Protein AF-A0A2T1C1C1-F1 (afdb_monomer_lite)

Foldseek 3Di:
DPDPPPQFDWDDWDDWDDAPQKIWTWTAGPWADTAIWIANPDRVRTHGQERPPPTHDHQNWAPFDHAHRKTWTWTQDQWQGIAIWIANSHHVRTGGLDSQAHTRYFQPWDDWDDARRKIWIWTQYQFQGTAIWMASRHSVRTDGQESLQHTRDFQPWADWDDQRQKTWTWGDNQWLAIAIWMASSHHVRTDGQESQAPTNDFQPWDDFDDDPQKTWTWTQYPVGIFIWIANSHHVRTDTDDD

Sequence (242 aa):
MPSGAQIPTATNPYGMTNVNGITFFGADSSVIGYELWKTNGTAAGSVLVKDINAGTSDSDPDNFIGVGSRLVFTAYTPATGRELWSSNGTAAGTTILKDIRVGTSSSSLDKFTIIGTTLYFTAYDPTYGTELWKTDGTPAGTVLVKDIRPGINSSSPDNFTVIGTTLYFTASDGSFGTELWKTNGTAAGTVRVKDIYPGSGSSSPRYLTNINDVLYFNANSLSGRKLWKSNGTAGGTVQVNP

pLDDT: mean 94.92, std 9.29, range [38.56, 98.88]

InterPro domains:
  IPR011047 Quinoprotein alcohol dehydrogenase-like superfamily [SSF50998] (33-236)
  IPR030916 ELWxxDGT repeat [TIGR04534] (118-162)
  IPR030916 ELWxxDGT repeat [TIGR04534] (166-210)

Organism: NCBI:txid1296344

Secondary structure (DSSP, 8-state):
-----PPPPPEEEEEEEEETTEEEEEEE-SSS-SEEEEESSSGGG-EEEE-SSTTT-----EEEEEETTEEEEEEEETTTEEEEEEESSSSTT-EEEE-SS-SSS----EEEEEETTEEEEEEEETTTEEEEEEESSSTTT-EEEE-SS-SSS----EEEEEETTEEEEEEE-SSS-EEEEEESSSTTT-EEEE-SS-SS-----EEEEEETTEEEEEEEETTEEEEEEESSSSTT-EEE--

Structure (mmCIF, N/CA/C/O backbone):
data_AF-A0A2T1C1C1-F1
#
_entry.id   AF-A0A2T1C1C1-F1
#
loop_
_atom_site.group_PDB
_atom_site.id
_atom_site.type_symbol
_atom_site.label_atom_id
_atom_site.label_alt_id
_atom_site.label_comp_id
_atom_site.label_asym_id
_atom_site.label_entity_id
_atom_site.label_seq_id
_atom_site.pdbx_PDB_ins_code
_atom_site.Cartn_x
_atom_site.Cartn_y
_atom_site.Cartn_z
_atom_site.occupancy
_atom_site.B_iso_or_equiv
_atom_site.auth_seq_id
_atom_site.auth_comp_id
_atom_site.auth_asym_id
_atom_site.auth_atom_id
_atom_site.pdbx_PDB_model_num
ATOM 1 N N . MET A 1 1 ? 27.626 -4.769 -40.811 1.00 38.56 1 MET A N 1
ATOM 2 C CA . MET A 1 1 ? 27.175 -5.661 -39.722 1.00 38.56 1 MET A CA 1
ATOM 3 C C . MET A 1 1 ? 27.195 -4.820 -38.459 1.00 38.56 1 MET A C 1
ATOM 5 O O . MET A 1 1 ? 28.299 -4.462 -38.063 1.00 38.56 1 MET A O 1
ATOM 9 N N . PRO A 1 2 ? 26.064 -4.364 -37.894 1.00 47.97 2 PRO A N 1
ATOM 10 C CA . PRO A 1 2 ? 26.147 -3.641 -36.635 1.00 47.97 2 PRO A CA 1
ATOM 11 C C . PRO A 1 2 ? 26.630 -4.623 -35.562 1.00 47.97 2 PRO A C 1
ATOM 13 O O . PRO A 1 2 ? 26.193 -5.773 -35.514 1.00 47.97 2 PRO A O 1
ATOM 16 N N . SER A 1 3 ? 27.616 -4.169 -34.795 1.00 46.16 3 SER A N 1
ATOM 17 C CA . SER A 1 3 ? 28.289 -4.881 -33.715 1.00 46.16 3 SER A CA 1
ATOM 18 C C . SER A 1 3 ? 27.281 -5.511 -32.761 1.00 46.16 3 SER A C 1
ATOM 20 O O . SER A 1 3 ? 26.381 -4.823 -32.279 1.00 46.16 3 SER A O 1
ATOM 22 N N . GLY A 1 4 ? 27.454 -6.804 -32.483 1.00 39.53 4 GLY A N 1
ATOM 23 C CA . GLY A 1 4 ? 26.691 -7.520 -31.471 1.00 39.53 4 GLY A CA 1
ATOM 24 C C . GLY A 1 4 ? 26.886 -6.865 -30.111 1.00 39.53 4 GLY A C 1
ATOM 25 O O . GLY A 1 4 ? 27.893 -7.101 -29.449 1.00 39.53 4 GLY A O 1
ATOM 26 N N . ALA A 1 5 ? 25.934 -6.026 -29.710 1.00 47.66 5 ALA A N 1
ATOM 27 C CA . ALA A 1 5 ? 25.811 -5.618 -28.326 1.00 47.66 5 ALA A CA 1
ATOM 28 C C . ALA A 1 5 ? 25.524 -6.894 -27.530 1.00 47.66 5 ALA A C 1
ATOM 30 O O . ALA A 1 5 ? 24.489 -7.538 -27.717 1.00 47.66 5 ALA A O 1
ATOM 31 N N . GLN A 1 6 ? 26.495 -7.310 -26.723 1.00 48.97 6 GLN A N 1
ATOM 32 C CA . GLN A 1 6 ? 26.341 -8.422 -25.803 1.00 48.97 6 GLN A CA 1
ATOM 33 C C . GLN A 1 6 ? 25.146 -8.107 -24.900 1.00 48.97 6 GLN A C 1
ATOM 35 O O . GLN A 1 6 ? 25.134 -7.074 -24.232 1.00 48.97 6 GLN A O 1
ATOM 40 N N . ILE A 1 7 ? 24.123 -8.964 -24.923 1.00 58.75 7 ILE A N 1
ATOM 41 C CA . ILE A 1 7 ? 22.998 -8.848 -23.994 1.00 58.75 7 ILE A CA 1
ATOM 42 C C . ILE A 1 7 ? 23.598 -8.967 -22.587 1.00 58.75 7 ILE A C 1
ATOM 44 O O . ILE A 1 7 ? 24.298 -9.953 -22.333 1.00 58.75 7 ILE A O 1
ATOM 48 N N . PRO A 1 8 ? 23.401 -7.976 -21.703 1.00 69.56 8 PRO A N 1
ATOM 49 C CA . PRO A 1 8 ? 23.961 -8.031 -20.366 1.00 69.56 8 PRO A CA 1
ATOM 50 C C . PRO A 1 8 ? 23.402 -9.258 -19.643 1.00 69.56 8 PRO A C 1
ATOM 52 O O . PRO A 1 8 ? 22.200 -9.527 -19.674 1.00 69.56 8 PRO A O 1
ATOM 55 N N . THR A 1 9 ? 24.294 -10.030 -19.029 1.00 83.75 9 THR A N 1
ATOM 56 C CA . THR A 1 9 ? 23.922 -11.190 -18.221 1.00 83.75 9 THR A CA 1
ATOM 57 C C . THR A 1 9 ? 23.649 -10.711 -16.804 1.00 83.75 9 THR A C 1
ATOM 59 O O . THR A 1 9 ? 24.515 -10.068 -16.215 1.00 83.75 9 THR A O 1
ATOM 62 N N . ALA A 1 10 ? 22.476 -11.039 -16.265 1.00 85.81 10 ALA A N 1
ATOM 63 C CA . ALA A 1 10 ? 22.133 -10.732 -14.882 1.00 85.81 10 ALA A CA 1
ATOM 64 C C . ALA A 1 10 ? 23.125 -11.376 -13.901 1.00 85.81 10 ALA A C 1
ATOM 66 O O . ALA A 1 10 ? 23.446 -12.564 -14.019 1.00 85.81 10 ALA A O 1
ATOM 67 N N . THR A 1 11 ? 23.540 -10.614 -12.899 1.00 90.38 11 THR A N 1
ATOM 68 C CA . THR A 1 11 ? 24.334 -11.052 -11.752 1.00 90.38 11 THR A CA 1
ATOM 69 C C . THR A 1 11 ? 23.622 -10.692 -10.446 1.00 90.38 11 THR A C 1
ATOM 71 O O . THR A 1 11 ? 22.669 -9.919 -10.438 1.00 90.38 11 THR A O 1
ATOM 74 N N . ASN A 1 12 ? 24.014 -11.349 -9.348 1.00 94.12 12 ASN A N 1
ATOM 75 C CA . ASN A 1 12 ? 23.503 -11.084 -7.994 1.00 94.12 12 ASN A CA 1
ATOM 76 C C . ASN A 1 12 ? 21.960 -10.999 -7.869 1.00 94.12 12 ASN A C 1
ATOM 78 O O . ASN A 1 12 ? 21.446 -10.032 -7.306 1.00 94.12 12 ASN A O 1
ATOM 82 N N . PRO A 1 13 ? 21.191 -11.985 -8.378 1.00 96.00 13 PRO A N 1
ATOM 83 C CA . PRO A 1 13 ? 19.737 -11.909 -8.345 1.00 96.00 13 PRO A CA 1
ATOM 84 C C . PRO A 1 13 ? 19.187 -11.972 -6.915 1.00 96.00 13 PRO A C 1
ATOM 86 O O . PRO A 1 13 ? 19.618 -12.797 -6.105 1.00 96.00 13 PRO A O 1
ATOM 89 N N . TYR A 1 14 ? 18.172 -11.161 -6.632 1.00 97.00 14 TYR A N 1
ATOM 90 C CA . TYR A 1 14 ? 17.462 -11.138 -5.355 1.00 97.00 14 TYR A CA 1
ATOM 91 C C . TYR A 1 14 ? 15.968 -10.845 -5.550 1.00 97.00 14 TYR A C 1
ATOM 93 O O . TYR A 1 14 ? 15.540 -10.414 -6.618 1.00 97.00 14 TYR A O 1
ATOM 101 N N . GLY A 1 15 ? 15.164 -11.093 -4.508 1.00 93.00 15 GLY A N 1
ATOM 102 C CA . GLY A 1 15 ? 13.740 -10.740 -4.483 1.00 93.00 15 GLY A CA 1
ATOM 103 C C . GLY A 1 15 ? 12.942 -11.347 -5.640 1.00 93.00 15 GLY A C 1
ATOM 104 O O . GLY A 1 15 ? 12.614 -10.662 -6.596 1.00 93.00 15 GLY A O 1
ATOM 105 N N . MET A 1 16 ? 12.624 -12.641 -5.576 1.00 94.56 16 MET A N 1
ATOM 106 C CA . MET A 1 16 ? 11.915 -13.325 -6.663 1.00 94.56 16 MET A CA 1
ATOM 107 C C . MET A 1 16 ? 10.407 -13.396 -6.420 1.00 94.56 16 MET A C 1
ATOM 109 O O . MET A 1 16 ? 9.977 -13.950 -5.410 1.00 94.56 16 MET A O 1
ATOM 113 N N . THR A 1 17 ? 9.616 -12.962 -7.403 1.00 97.06 17 THR A N 1
ATOM 114 C CA . THR A 1 17 ? 8.152 -13.114 -7.395 1.00 97.06 17 THR A CA 1
ATOM 115 C C . THR A 1 17 ? 7.656 -13.568 -8.762 1.00 97.06 17 THR A C 1
ATOM 117 O O . THR A 1 17 ? 7.979 -12.965 -9.786 1.00 97.06 17 THR A O 1
ATOM 120 N N . ASN A 1 18 ? 6.846 -14.629 -8.796 1.00 96.31 18 ASN A N 1
ATOM 121 C CA . ASN A 1 18 ? 6.179 -15.067 -10.020 1.00 96.31 18 ASN A CA 1
ATOM 122 C C . ASN A 1 18 ? 4.821 -14.372 -10.174 1.00 96.31 18 ASN A C 1
ATOM 124 O O . ASN A 1 18 ? 3.999 -14.403 -9.261 1.00 96.31 18 ASN A O 1
ATOM 128 N N . VAL A 1 19 ? 4.579 -13.777 -11.341 1.00 95.44 19 VAL A N 1
ATOM 129 C CA . VAL A 1 19 ? 3.287 -13.200 -11.724 1.00 95.44 19 VAL A CA 1
ATOM 130 C C . VAL A 1 19 ? 2.927 -13.735 -13.105 1.00 95.44 19 VAL A C 1
ATOM 132 O O . VAL A 1 19 ? 3.627 -13.466 -14.081 1.00 95.44 19 VAL A O 1
ATOM 135 N N . ASN A 1 20 ? 1.839 -14.504 -13.192 1.00 89.31 20 ASN A N 1
ATOM 136 C CA . ASN A 1 20 ? 1.330 -15.084 -14.442 1.00 89.31 20 ASN A CA 1
ATOM 137 C C . ASN A 1 20 ? 2.391 -15.830 -15.275 1.00 89.31 20 ASN A C 1
ATOM 139 O O . ASN A 1 20 ? 2.449 -15.684 -16.495 1.00 89.31 20 ASN A O 1
ATOM 143 N N . GLY A 1 21 ? 3.249 -16.620 -14.625 1.00 89.06 21 GLY A N 1
ATOM 144 C CA . GLY A 1 21 ? 4.271 -17.414 -15.314 1.00 89.06 21 GLY A CA 1
ATOM 145 C C . GLY A 1 21 ? 5.538 -16.640 -15.692 1.00 89.06 21 GLY A C 1
ATOM 146 O O . GLY A 1 21 ? 6.446 -17.229 -16.272 1.00 89.06 21 GLY A O 1
ATOM 147 N N . ILE A 1 22 ? 5.641 -15.358 -15.331 1.00 93.44 22 ILE A N 1
ATOM 148 C CA . ILE A 1 22 ? 6.874 -14.569 -15.427 1.00 93.44 22 ILE A CA 1
ATOM 149 C C . ILE A 1 22 ? 7.460 -14.433 -14.022 1.00 93.44 22 ILE A C 1
ATOM 151 O O . ILE A 1 22 ? 6.798 -13.905 -13.130 1.00 93.44 22 ILE A O 1
ATOM 155 N N . THR A 1 23 ? 8.700 -14.878 -13.818 1.00 97.25 23 THR A N 1
ATOM 156 C CA . THR A 1 23 ? 9.417 -14.638 -12.559 1.00 97.25 23 THR A CA 1
ATOM 157 C C . THR A 1 23 ? 10.203 -13.343 -12.671 1.00 97.25 23 THR A C 1
ATOM 159 O O . THR A 1 23 ? 11.088 -13.240 -13.516 1.00 97.25 23 THR A O 1
ATOM 162 N N . PHE A 1 24 ? 9.877 -12.368 -11.829 1.00 98.25 24 PHE A N 1
ATOM 163 C CA . PHE A 1 24 ? 10.570 -11.088 -11.709 1.00 98.25 24 PHE A CA 1
ATOM 164 C C . PHE A 1 24 ? 11.577 -11.124 -10.569 1.00 98.25 24 PHE A C 1
ATOM 166 O O . PHE A 1 24 ? 11.334 -11.811 -9.577 1.00 98.25 24 PHE A O 1
ATOM 173 N N . PHE A 1 25 ? 12.676 -10.389 -10.721 1.00 98.19 25 PHE A N 1
ATOM 174 C CA . PHE A 1 25 ? 13.715 -10.246 -9.703 1.00 98.19 25 PHE A CA 1
ATOM 175 C C . PHE A 1 25 ? 14.547 -8.980 -9.919 1.00 98.19 25 PHE A C 1
ATOM 177 O O . PHE A 1 25 ? 14.570 -8.434 -11.025 1.00 98.19 25 PHE A O 1
ATOM 184 N N . GLY A 1 26 ? 15.218 -8.517 -8.865 1.00 98.12 26 GLY A N 1
ATOM 185 C CA . GLY A 1 26 ? 16.262 -7.498 -8.956 1.00 98.12 26 GLY A CA 1
ATOM 186 C C . GLY A 1 26 ? 17.611 -8.144 -9.265 1.00 98.12 26 GLY A C 1
ATOM 187 O O . GLY A 1 26 ? 17.894 -9.224 -8.749 1.00 98.12 26 GLY A O 1
ATOM 188 N N . ALA A 1 27 ? 18.418 -7.532 -10.128 1.00 97.44 27 ALA A N 1
ATOM 189 C CA . ALA A 1 27 ? 19.770 -7.994 -10.465 1.00 97.44 27 ALA A CA 1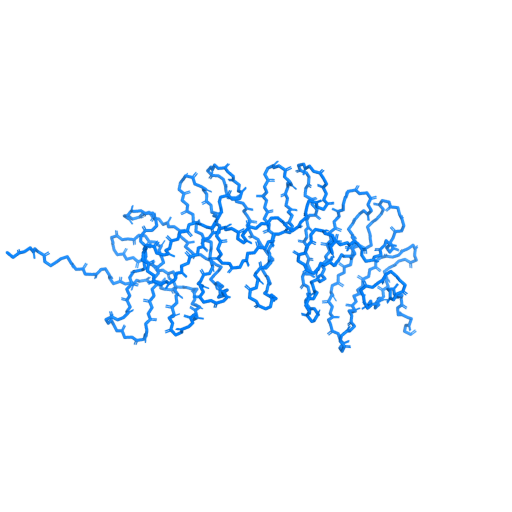
ATOM 190 C C . ALA A 1 27 ? 20.587 -6.870 -11.120 1.00 97.44 27 ALA A C 1
ATOM 192 O O . ALA A 1 27 ? 20.004 -5.935 -11.672 1.00 97.44 27 ALA A O 1
ATOM 193 N N . ASP A 1 28 ? 21.913 -6.989 -11.094 1.00 95.62 28 ASP A N 1
ATOM 194 C CA . ASP A 1 28 ? 22.857 -6.075 -11.747 1.00 95.62 28 ASP A CA 1
ATOM 195 C C . ASP A 1 28 ? 23.562 -6.733 -12.948 1.00 95.62 28 ASP A C 1
ATOM 197 O O . ASP A 1 28 ? 23.270 -7.870 -13.329 1.00 95.62 28 ASP A O 1
ATOM 201 N N . SER A 1 29 ? 24.464 -6.001 -13.603 1.00 92.38 29 SER A N 1
ATOM 202 C CA . SER A 1 29 ? 25.432 -6.533 -14.569 1.00 92.38 29 SER A CA 1
ATOM 203 C C . SER A 1 29 ? 26.684 -5.645 -14.624 1.00 92.38 29 SER A C 1
ATOM 205 O O . SER A 1 29 ? 26.767 -4.615 -13.964 1.00 92.38 29 SER A O 1
ATOM 207 N N . SER A 1 30 ? 27.667 -5.975 -15.468 1.00 88.00 30 SER A N 1
ATOM 208 C CA . SER A 1 30 ? 28.887 -5.160 -15.603 1.00 88.00 30 SER A CA 1
ATOM 209 C C . SER A 1 30 ? 28.675 -3.758 -16.196 1.00 88.00 30 SER A C 1
ATOM 211 O O . SER A 1 30 ? 29.590 -2.937 -16.137 1.00 88.00 30 SER A O 1
ATOM 213 N N . VAL A 1 31 ? 27.515 -3.488 -16.804 1.00 91.19 31 VAL A N 1
ATOM 214 C CA . VAL A 1 31 ? 27.200 -2.205 -17.465 1.00 91.19 31 VAL A CA 1
ATOM 215 C C . VAL A 1 31 ? 25.848 -1.619 -17.047 1.00 91.19 31 VAL A C 1
ATOM 217 O O . VAL A 1 31 ? 25.496 -0.540 -17.517 1.00 91.19 31 VAL A O 1
ATOM 220 N N . ILE A 1 32 ? 25.106 -2.317 -16.181 1.00 93.62 32 ILE A N 1
ATOM 221 C CA . ILE A 1 32 ? 23.786 -1.918 -15.672 1.00 93.62 32 ILE A CA 1
ATOM 222 C C . ILE A 1 32 ? 23.783 -2.116 -14.161 1.00 93.62 32 ILE A C 1
ATOM 224 O O . ILE A 1 32 ? 24.218 -3.176 -13.710 1.00 93.62 32 ILE A O 1
ATOM 228 N N . GLY A 1 33 ? 23.300 -1.126 -13.412 1.00 95.81 33 GLY A N 1
ATOM 229 C CA . GLY A 1 33 ? 23.087 -1.248 -11.969 1.00 95.81 33 GLY A CA 1
ATOM 230 C C . GLY A 1 33 ? 22.002 -2.266 -11.592 1.00 95.81 33 GLY A C 1
ATOM 231 O O . GLY A 1 33 ? 21.485 -3.002 -12.439 1.00 95.81 33 GLY A O 1
ATOM 232 N N . TYR A 1 34 ? 21.633 -2.310 -10.314 1.00 97.69 34 TYR A N 1
ATOM 233 C CA . TYR A 1 34 ? 20.510 -3.108 -9.834 1.00 97.69 34 TYR A CA 1
ATOM 234 C C . TYR A 1 34 ? 19.191 -2.597 -10.405 1.00 97.69 34 TYR A C 1
ATOM 236 O O . TYR A 1 34 ? 18.702 -1.519 -10.063 1.00 97.69 34 TYR A O 1
ATOM 244 N N . GLU A 1 35 ? 18.607 -3.418 -11.272 1.00 98.06 35 GLU A N 1
ATOM 245 C CA . GLU A 1 35 ? 17.446 -3.077 -12.083 1.00 98.06 35 GLU A CA 1
ATOM 246 C C . GLU A 1 35 ? 16.424 -4.217 -12.120 1.00 98.06 35 GLU A C 1
ATOM 248 O O . GLU A 1 35 ? 16.619 -5.275 -11.517 1.00 98.06 35 GLU A O 1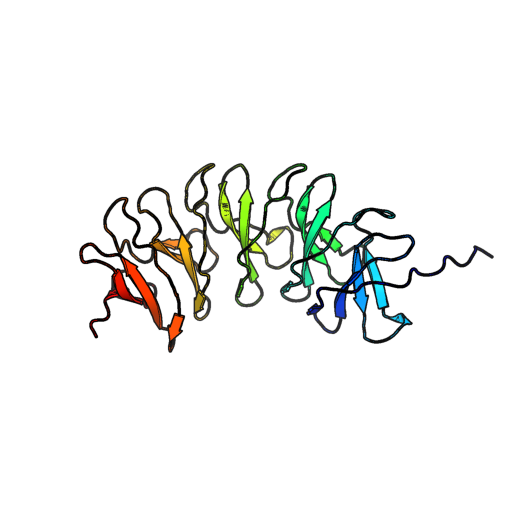
ATOM 253 N N . LEU A 1 36 ? 15.283 -4.002 -12.784 1.00 98.44 36 LEU A N 1
ATOM 254 C CA . LEU A 1 36 ? 14.236 -5.020 -12.880 1.00 98.44 36 LEU A CA 1
ATOM 255 C C . LEU A 1 36 ? 14.540 -6.011 -14.008 1.00 98.44 36 LEU A C 1
ATOM 257 O O . LEU A 1 36 ? 14.566 -5.648 -15.188 1.00 98.44 36 LEU A O 1
ATOM 261 N N . TRP A 1 37 ? 14.634 -7.290 -13.657 1.00 98.19 37 TRP A N 1
ATOM 262 C CA . TRP A 1 37 ? 14.822 -8.405 -14.581 1.00 98.19 37 TRP A CA 1
ATOM 263 C C . TRP A 1 37 ? 13.654 -9.385 -14.519 1.00 98.19 37 TRP A C 1
ATOM 265 O O . TRP A 1 37 ? 12.827 -9.372 -13.601 1.00 98.19 37 TRP A O 1
ATOM 275 N N . LYS A 1 38 ? 13.572 -10.246 -15.535 1.00 97.31 38 LYS A N 1
ATOM 276 C CA . LYS A 1 38 ? 12.631 -11.364 -15.567 1.00 97.31 38 LYS A CA 1
ATOM 277 C C . LYS A 1 38 ? 13.274 -12.627 -16.107 1.00 97.31 38 LYS A C 1
ATOM 279 O O . LYS A 1 38 ? 14.236 -12.564 -16.865 1.00 97.31 38 LYS A O 1
ATOM 284 N N . THR A 1 39 ? 12.682 -13.768 -15.776 1.00 95.19 39 THR A N 1
ATOM 285 C CA . THR A 1 39 ? 13.011 -15.067 -16.360 1.00 95.19 39 THR A CA 1
ATOM 286 C C . THR A 1 39 ? 11.772 -15.938 -16.550 1.00 95.19 39 THR A C 1
ATOM 288 O O . THR A 1 39 ? 10.795 -15.841 -15.804 1.00 95.19 39 THR A O 1
ATOM 291 N N . ASN A 1 40 ? 11.829 -16.814 -17.553 1.00 90.31 40 ASN A N 1
ATOM 292 C CA . ASN A 1 40 ? 10.920 -17.949 -17.725 1.00 90.31 40 ASN A CA 1
ATOM 293 C C . ASN A 1 40 ? 11.596 -19.301 -17.398 1.00 90.31 40 ASN A C 1
ATOM 295 O O . ASN A 1 40 ? 11.060 -20.349 -17.745 1.00 90.31 40 ASN A O 1
ATOM 299 N N . GLY A 1 41 ? 12.791 -19.282 -16.794 1.00 87.69 41 GLY A N 1
ATOM 300 C CA . GLY A 1 41 ? 13.587 -20.474 -16.478 1.00 87.69 41 GLY A CA 1
ATOM 301 C C . GLY A 1 41 ? 14.595 -20.891 -17.556 1.00 87.69 41 GLY A C 1
ATOM 302 O O . GLY A 1 41 ? 15.308 -21.872 -17.368 1.00 87.69 41 GLY A O 1
ATOM 303 N N . THR A 1 42 ? 14.694 -20.160 -18.670 1.00 88.44 42 THR A N 1
ATOM 304 C CA . THR A 1 42 ? 15.684 -20.411 -19.733 1.00 88.44 42 THR A CA 1
ATOM 305 C C . THR A 1 42 ? 16.681 -19.262 -19.843 1.00 88.44 42 THR A C 1
ATOM 307 O O . THR A 1 42 ? 16.331 -18.117 -19.575 1.00 88.44 42 THR A O 1
ATOM 310 N N . ALA A 1 43 ? 17.904 -19.537 -20.312 1.00 87.12 43 ALA A N 1
ATOM 311 C CA . ALA A 1 43 ? 18.910 -18.493 -20.534 1.00 87.12 43 ALA A CA 1
ATOM 312 C C . ALA A 1 43 ? 18.413 -17.397 -21.497 1.00 87.12 43 ALA A C 1
ATOM 314 O O . ALA A 1 43 ? 18.601 -16.217 -21.233 1.00 87.12 43 ALA A O 1
ATOM 315 N N . ALA A 1 44 ? 17.714 -17.780 -22.572 1.00 87.75 44 ALA A N 1
ATOM 316 C CA . ALA A 1 44 ? 17.154 -16.835 -23.540 1.00 87.75 44 ALA A CA 1
ATOM 317 C C . ALA A 1 44 ? 15.978 -16.012 -22.982 1.00 87.75 44 ALA A C 1
ATOM 319 O O . ALA A 1 44 ? 15.709 -14.916 -23.465 1.00 87.75 44 ALA A O 1
ATOM 320 N N . GLY A 1 45 ? 15.257 -16.540 -21.990 1.00 89.12 45 GLY A N 1
ATOM 321 C CA . GLY A 1 45 ? 14.151 -15.841 -21.340 1.00 89.12 45 GLY A CA 1
ATOM 322 C C . GLY A 1 45 ? 14.550 -15.042 -20.102 1.00 89.12 45 GLY A C 1
ATOM 323 O O . GLY A 1 45 ? 13.694 -14.341 -19.567 1.00 89.12 45 GLY A O 1
ATOM 324 N N . SER A 1 46 ? 15.806 -15.140 -19.657 1.00 93.19 46 SER A N 1
ATOM 325 C CA . SER A 1 46 ? 16.386 -14.343 -18.574 1.00 93.19 46 SER A CA 1
ATOM 326 C C . SER A 1 46 ? 16.921 -13.025 -19.125 1.00 93.19 46 SER A C 1
ATOM 328 O O . SER A 1 46 ? 18.026 -12.973 -19.658 1.00 93.19 46 SER A O 1
ATOM 330 N N . VAL A 1 47 ? 16.123 -11.964 -19.036 1.00 95.62 47 VAL A N 1
ATOM 331 C CA . VAL A 1 47 ? 16.413 -10.679 -19.687 1.00 95.62 47 VAL A CA 1
ATOM 332 C C . VAL A 1 47 ? 16.026 -9.498 -18.807 1.00 95.62 47 VAL A C 1
ATOM 334 O O . VAL A 1 47 ? 15.118 -9.591 -17.975 1.00 95.62 47 VAL A O 1
ATOM 337 N N . LEU A 1 48 ? 16.696 -8.370 -19.033 1.00 97.00 48 LEU A N 1
ATOM 338 C CA . LEU A 1 48 ? 16.346 -7.088 -18.440 1.00 97.00 48 LEU A CA 1
ATOM 339 C C . LEU A 1 48 ? 14.917 -6.709 -18.847 1.00 97.00 48 LEU A C 1
ATOM 341 O O . LEU A 1 48 ? 14.552 -6.779 -20.024 1.00 97.00 48 LEU A O 1
ATOM 345 N N . VAL A 1 49 ? 14.101 -6.300 -17.879 1.00 97.81 49 VAL A N 1
ATOM 346 C CA . VAL A 1 49 ? 12.772 -5.742 -18.151 1.00 97.81 49 VAL A CA 1
ATOM 347 C C . VAL A 1 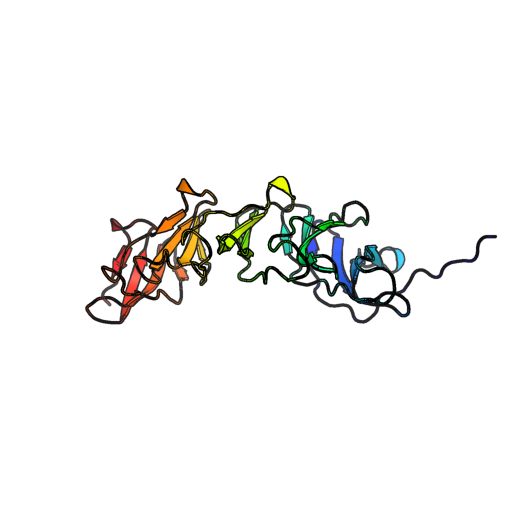49 ? 12.898 -4.264 -18.462 1.00 97.81 49 VAL A C 1
ATOM 349 O O . VAL A 1 49 ? 12.353 -3.812 -19.468 1.00 97.81 49 VAL A O 1
ATOM 352 N N . LYS A 1 50 ? 13.591 -3.516 -17.600 1.00 97.25 50 LYS A N 1
ATOM 353 C CA . LYS A 1 50 ? 13.828 -2.086 -17.766 1.00 97.25 50 LYS A CA 1
ATOM 354 C C . LYS A 1 50 ? 15.062 -1.661 -16.980 1.00 97.25 50 LYS A C 1
ATOM 356 O O . LYS A 1 50 ? 15.161 -2.000 -15.810 1.00 97.25 50 LYS A O 1
ATOM 361 N N . ASP A 1 51 ? 15.918 -0.888 -17.638 1.00 97.00 51 ASP A N 1
ATOM 362 C CA . ASP A 1 51 ? 16.932 -0.041 -17.009 1.00 97.00 51 ASP A CA 1
ATOM 363 C C . ASP A 1 51 ? 16.223 1.235 -16.518 1.00 97.00 51 ASP A C 1
ATOM 365 O O . ASP A 1 51 ? 15.882 2.106 -17.326 1.00 97.00 51 ASP A O 1
ATOM 369 N N . ILE A 1 52 ? 15.806 1.269 -15.248 1.00 97.69 52 ILE A N 1
ATOM 370 C CA . ILE A 1 52 ? 15.049 2.391 -14.680 1.00 97.69 52 ILE A CA 1
ATOM 371 C C . ILE A 1 52 ? 15.982 3.587 -14.479 1.00 97.69 52 ILE A C 1
ATOM 373 O O . ILE A 1 52 ? 15.623 4.691 -14.904 1.00 97.69 52 ILE A O 1
ATOM 377 N N . ASN A 1 53 ? 17.166 3.372 -13.900 1.00 97.19 53 ASN A N 1
ATOM 378 C CA . ASN A 1 53 ? 18.217 4.375 -13.778 1.00 97.19 53 ASN A CA 1
ATOM 379 C C . ASN A 1 53 ? 19.347 4.082 -14.771 1.00 97.19 53 ASN A C 1
ATOM 381 O O . ASN A 1 53 ? 20.316 3.409 -14.452 1.00 97.19 53 ASN A O 1
ATOM 385 N N . ALA A 1 54 ? 19.241 4.686 -15.958 1.00 94.44 54 ALA A N 1
ATOM 386 C CA . ALA A 1 54 ? 20.121 4.413 -17.093 1.00 94.44 54 ALA A CA 1
ATOM 387 C C . ALA A 1 54 ? 21.619 4.271 -16.743 1.00 94.44 54 ALA A C 1
ATOM 389 O O . ALA A 1 54 ? 22.234 5.174 -16.164 1.00 94.44 54 ALA A O 1
ATOM 390 N N . GLY A 1 55 ? 22.226 3.184 -17.221 1.00 93.12 55 GLY A N 1
ATOM 391 C CA . GLY A 1 55 ? 23.648 2.895 -17.040 1.00 93.12 55 GLY A CA 1
ATOM 392 C C . GLY A 1 55 ? 23.944 2.198 -15.712 1.00 93.12 55 GLY A C 1
ATOM 393 O O . GLY A 1 55 ? 23.214 1.317 -15.280 1.00 93.12 55 GLY A O 1
ATOM 394 N N . THR A 1 56 ? 25.053 2.549 -15.062 1.00 94.62 56 THR A N 1
ATOM 395 C CA . THR A 1 56 ? 25.536 1.843 -13.858 1.00 94.62 56 THR A CA 1
ATOM 396 C C . THR A 1 56 ? 24.922 2.359 -12.554 1.00 94.62 56 THR A C 1
ATOM 398 O O . THR A 1 56 ? 25.493 2.132 -11.492 1.00 94.62 56 THR A O 1
ATOM 401 N N . SER A 1 57 ? 23.850 3.149 -12.626 1.00 96.81 57 SER A N 1
ATOM 402 C CA . SER A 1 57 ? 23.168 3.659 -11.434 1.00 96.81 57 SER A CA 1
ATOM 403 C C . SER A 1 57 ? 22.080 2.677 -11.028 1.00 96.81 57 SER A C 1
ATOM 405 O O . SER A 1 57 ? 21.374 2.164 -11.883 1.00 96.81 57 SER A O 1
ATOM 407 N N . ASP A 1 58 ? 21.923 2.437 -9.734 1.00 97.50 58 ASP A N 1
ATOM 408 C CA . ASP A 1 58 ? 20.957 1.459 -9.243 1.00 97.50 58 ASP A CA 1
ATOM 409 C C . ASP A 1 58 ? 19.572 2.093 -9.079 1.00 97.50 58 ASP A C 1
ATOM 411 O O . ASP A 1 58 ? 19.441 3.192 -8.526 1.00 97.50 58 ASP A O 1
ATOM 415 N N . SER A 1 59 ? 18.514 1.412 -9.524 1.00 97.81 59 SER A N 1
ATOM 416 C CA . SER A 1 59 ? 17.143 1.705 -9.082 1.00 97.81 59 SER A CA 1
ATOM 417 C C . SER A 1 59 ? 16.729 0.889 -7.858 1.00 97.81 59 SER A C 1
ATOM 419 O O . SER A 1 59 ? 15.716 1.208 -7.224 1.00 97.81 59 SER A O 1
ATOM 421 N N . ASP A 1 60 ? 17.531 -0.120 -7.496 1.00 97.50 60 ASP A N 1
ATOM 422 C CA . ASP A 1 60 ? 17.368 -0.990 -6.330 1.00 97.50 60 ASP A CA 1
ATOM 423 C C . ASP A 1 60 ? 15.914 -1.472 -6.164 1.00 97.50 60 ASP A C 1
ATOM 425 O O . ASP A 1 60 ? 15.280 -1.185 -5.136 1.00 97.50 60 ASP A O 1
ATOM 429 N N . PRO A 1 61 ? 15.317 -2.153 -7.160 1.00 98.00 61 PRO A N 1
ATOM 430 C CA . PRO A 1 61 ? 13.931 -2.583 -7.062 1.00 98.00 61 PRO A CA 1
ATOM 431 C C . PRO A 1 61 ? 13.737 -3.533 -5.871 1.00 98.00 61 PRO A C 1
ATOM 433 O O . PRO A 1 61 ? 14.543 -4.429 -5.654 1.00 98.00 61 PRO A O 1
ATOM 436 N N . ASP A 1 62 ? 12.677 -3.347 -5.089 1.00 97.06 62 ASP A N 1
ATOM 437 C CA . ASP A 1 62 ? 12.389 -4.138 -3.881 1.00 97.06 62 ASP A CA 1
ATOM 438 C C . ASP A 1 62 ? 10.871 -4.265 -3.652 1.00 97.06 62 ASP A C 1
ATOM 440 O O . ASP A 1 62 ? 10.086 -3.633 -4.360 1.00 97.06 62 ASP A O 1
ATOM 444 N N . ASN A 1 63 ? 10.426 -5.031 -2.653 1.00 97.00 63 ASN A N 1
ATOM 445 C CA . ASN A 1 63 ? 9.013 -5.259 -2.322 1.00 97.00 63 ASN A CA 1
ATOM 446 C C . ASN A 1 63 ? 8.207 -5.820 -3.509 1.00 97.00 63 ASN A C 1
ATOM 448 O O . ASN A 1 63 ? 7.142 -5.313 -3.858 1.00 97.00 63 ASN A O 1
ATOM 452 N N . PHE A 1 64 ? 8.730 -6.865 -4.152 1.00 97.88 64 PHE A N 1
ATOM 453 C CA . PHE A 1 64 ? 8.125 -7.503 -5.323 1.00 97.88 64 PHE A CA 1
ATOM 454 C C . PHE A 1 64 ? 6.815 -8.230 -4.979 1.00 97.88 64 PHE A C 1
ATOM 456 O O . PHE A 1 64 ? 6.825 -9.337 -4.443 1.00 97.88 64 PHE A O 1
ATOM 463 N N . ILE A 1 65 ? 5.674 -7.643 -5.334 1.00 97.88 65 ILE A N 1
ATOM 464 C CA . ILE A 1 65 ? 4.338 -8.132 -4.981 1.00 97.88 65 ILE A CA 1
ATOM 465 C C . ILE A 1 65 ? 3.491 -8.303 -6.248 1.00 97.88 65 ILE A C 1
ATOM 467 O O . ILE A 1 65 ? 3.342 -7.383 -7.048 1.00 97.88 65 ILE A O 1
ATOM 471 N N . GLY A 1 66 ? 2.895 -9.481 -6.439 1.00 97.81 66 GLY A N 1
ATOM 472 C CA . GLY A 1 66 ? 1.917 -9.696 -7.508 1.00 97.81 66 GLY A CA 1
ATOM 473 C C . GLY A 1 66 ? 0.570 -9.055 -7.171 1.00 97.81 66 GLY A C 1
ATOM 474 O O . GLY A 1 66 ? -0.021 -9.376 -6.143 1.00 97.81 66 GLY A O 1
ATOM 475 N N . VAL A 1 67 ? 0.061 -8.178 -8.039 1.00 97.62 67 VAL A N 1
ATOM 476 C CA . VAL A 1 67 ? -1.254 -7.531 -7.902 1.00 97.62 67 VAL A CA 1
ATOM 477 C C . VAL A 1 67 ? -2.033 -7.725 -9.199 1.00 97.62 67 VAL A C 1
ATOM 479 O O . VAL A 1 67 ? -1.711 -7.146 -10.239 1.00 97.62 67 VAL A O 1
ATOM 482 N N . GLY A 1 68 ? -3.040 -8.600 -9.155 1.00 93.56 68 GLY A N 1
ATOM 483 C CA . GLY A 1 68 ? -3.739 -9.043 -10.359 1.00 93.56 68 GLY A CA 1
ATOM 484 C C . GLY A 1 68 ? -2.757 -9.662 -11.358 1.00 93.56 68 GLY A C 1
ATOM 485 O O . GLY A 1 68 ? -2.074 -10.632 -11.047 1.00 93.56 68 GLY A O 1
ATOM 486 N N . SER A 1 69 ? -2.669 -9.088 -12.559 1.00 93.75 69 SER A N 1
ATOM 487 C CA . SER A 1 69 ? -1.767 -9.554 -13.619 1.00 93.75 69 SER A CA 1
ATOM 488 C C . SER A 1 69 ? -0.443 -8.794 -13.710 1.00 93.75 69 SER A C 1
ATOM 490 O O . SER A 1 69 ? 0.255 -8.909 -14.720 1.00 93.75 69 SER A O 1
ATOM 492 N N . ARG A 1 70 ? -0.133 -7.944 -12.729 1.00 96.38 70 ARG A N 1
ATOM 493 C CA . ARG A 1 70 ? 1.019 -7.041 -12.759 1.00 96.38 70 ARG A CA 1
ATOM 494 C C . ARG A 1 70 ? 1.913 -7.291 -11.556 1.00 96.38 70 ARG A C 1
ATOM 496 O O . ARG A 1 70 ? 1.443 -7.645 -10.479 1.00 96.38 70 ARG A O 1
ATOM 503 N N . LEU A 1 71 ? 3.205 -7.070 -11.742 1.00 98.44 71 LEU A N 1
ATOM 504 C CA . LEU A 1 71 ? 4.108 -6.862 -10.623 1.00 98.44 71 LEU A CA 1
ATOM 505 C C . LEU A 1 71 ? 3.907 -5.435 -10.110 1.00 98.44 71 LEU A C 1
ATOM 507 O O . LEU A 1 71 ? 3.833 -4.497 -10.908 1.00 98.44 71 LEU A O 1
ATOM 511 N N . VAL A 1 72 ? 3.846 -5.279 -8.797 1.00 98.56 72 VAL A N 1
ATOM 512 C CA . VAL A 1 72 ? 3.992 -4.018 -8.075 1.00 98.56 72 VAL A CA 1
ATOM 513 C C . VAL A 1 72 ? 5.251 -4.132 -7.223 1.00 98.56 72 VAL A C 1
ATOM 515 O O . VAL A 1 72 ? 5.508 -5.179 -6.640 1.00 98.56 72 VAL A O 1
ATOM 518 N N . PHE A 1 73 ? 6.072 -3.093 -7.216 1.00 98.44 73 PHE A N 1
ATOM 519 C CA . PHE A 1 73 ? 7.362 -3.075 -6.527 1.00 98.44 73 PHE A CA 1
ATOM 520 C C . PHE A 1 73 ? 7.744 -1.633 -6.201 1.00 98.44 73 PHE A C 1
ATOM 522 O O . PHE A 1 73 ? 7.101 -0.701 -6.674 1.00 98.44 73 PHE A O 1
ATOM 529 N N . THR A 1 74 ? 8.779 -1.428 -5.399 1.00 98.38 74 THR A N 1
ATOM 530 C CA . THR A 1 74 ? 9.353 -0.101 -5.145 1.00 98.38 74 THR A CA 1
ATOM 531 C C . THR A 1 74 ? 10.668 0.057 -5.881 1.00 98.38 74 THR A C 1
ATOM 533 O O . THR A 1 74 ? 11.433 -0.898 -5.923 1.00 98.38 74 THR A O 1
ATOM 536 N N . ALA A 1 75 ? 10.948 1.238 -6.422 1.00 98.38 75 ALA A N 1
ATOM 537 C CA . ALA A 1 75 ? 12.234 1.551 -7.043 1.00 98.38 75 ALA A CA 1
ATOM 538 C C . ALA A 1 75 ? 12.578 3.028 -6.850 1.00 98.38 75 ALA A C 1
ATOM 540 O O . ALA A 1 75 ? 11.684 3.878 -6.773 1.00 98.38 75 ALA A O 1
ATOM 541 N N . TYR A 1 76 ? 13.873 3.309 -6.747 1.00 98.38 76 TYR A N 1
ATOM 542 C CA . TYR A 1 76 ? 14.434 4.642 -6.585 1.00 98.38 76 TYR A CA 1
ATOM 543 C C . TYR A 1 76 ? 14.731 5.290 -7.937 1.00 98.38 76 TYR A C 1
ATOM 545 O O . TYR A 1 76 ? 15.304 4.656 -8.819 1.00 98.38 76 TYR A O 1
ATOM 553 N N . THR A 1 77 ? 14.425 6.580 -8.072 1.00 98.19 77 THR A N 1
ATOM 554 C CA . THR A 1 77 ? 15.061 7.437 -9.083 1.00 98.19 77 THR A CA 1
ATOM 555 C C . THR A 1 77 ? 15.563 8.727 -8.436 1.00 98.19 77 THR A C 1
ATOM 557 O O . THR A 1 77 ? 14.967 9.185 -7.455 1.00 98.19 77 THR A O 1
ATOM 560 N N . PRO A 1 78 ? 16.590 9.391 -8.999 1.00 97.25 78 PRO A N 1
ATOM 561 C CA . PRO A 1 78 ? 17.028 10.699 -8.510 1.00 97.25 78 PRO A CA 1
ATOM 562 C C . PRO A 1 78 ? 15.930 11.774 -8.526 1.00 97.25 78 PRO A C 1
ATOM 564 O O . PRO A 1 78 ? 15.995 12.728 -7.756 1.00 97.25 78 PRO A O 1
ATOM 567 N N . ALA A 1 79 ? 14.929 11.634 -9.403 1.00 96.56 79 ALA A N 1
ATOM 568 C CA . ALA A 1 79 ? 13.860 12.615 -9.572 1.00 96.56 79 ALA A CA 1
ATOM 569 C C . ALA A 1 79 ? 12.706 12.436 -8.574 1.00 96.56 79 ALA A C 1
ATOM 571 O O . ALA A 1 79 ? 12.097 13.432 -8.191 1.00 96.56 79 ALA A O 1
ATOM 572 N N . THR A 1 80 ? 12.418 11.194 -8.172 1.00 97.56 80 THR A N 1
ATOM 573 C CA . THR A 1 80 ? 11.220 10.839 -7.385 1.00 97.56 80 THR A CA 1
ATOM 574 C C . THR A 1 80 ? 11.534 10.228 -6.020 1.00 97.56 80 THR A C 1
ATOM 576 O O . THR A 1 80 ? 10.632 9.903 -5.265 1.00 97.56 80 THR A O 1
ATOM 579 N N . GLY A 1 81 ? 12.802 9.949 -5.709 1.00 98.25 81 GLY A N 1
ATOM 580 C CA . GLY A 1 81 ? 13.113 9.056 -4.594 1.00 98.25 81 GLY A CA 1
ATOM 581 C C . GLY A 1 81 ? 12.578 7.635 -4.835 1.00 98.25 81 GLY A C 1
ATOM 582 O O . GLY A 1 81 ? 12.336 7.236 -5.980 1.00 98.25 81 GLY A O 1
ATOM 583 N N . ARG A 1 82 ? 12.427 6.851 -3.756 1.00 98.06 82 ARG A N 1
ATOM 584 C CA . ARG A 1 82 ? 11.877 5.485 -3.798 1.00 98.06 82 ARG A CA 1
ATOM 585 C C . ARG A 1 82 ? 10.357 5.518 -3.686 1.00 98.06 82 ARG A C 1
ATOM 587 O O . ARG A 1 82 ? 9.824 5.781 -2.611 1.00 98.06 82 ARG A O 1
ATOM 594 N N . GLU A 1 83 ? 9.700 5.164 -4.784 1.00 98.25 83 GLU A N 1
ATOM 595 C CA . GLU A 1 83 ? 8.244 5.219 -4.951 1.00 98.25 83 GLU A CA 1
ATOM 596 C C . GLU A 1 83 ? 7.681 3.872 -5.417 1.00 98.25 83 GLU A C 1
ATOM 598 O O . GLU A 1 83 ? 8.431 2.918 -5.636 1.00 98.25 83 GLU A O 1
ATOM 603 N N . LEU A 1 84 ? 6.355 3.782 -5.565 1.00 97.94 84 LEU A N 1
ATOM 604 C CA . LEU A 1 84 ? 5.665 2.580 -6.031 1.00 97.94 84 LEU A CA 1
ATOM 605 C C . LEU A 1 84 ? 5.628 2.514 -7.564 1.00 97.94 84 LEU A C 1
ATOM 607 O O . LEU A 1 84 ? 5.159 3.431 -8.239 1.00 97.94 84 LEU A O 1
ATOM 611 N N . TRP A 1 85 ? 6.060 1.389 -8.114 1.00 98.56 85 TRP A N 1
ATOM 612 C CA . TRP A 1 85 ? 6.141 1.083 -9.537 1.00 98.56 85 TRP A CA 1
ATOM 613 C C . TRP A 1 85 ? 5.311 -0.146 -9.882 1.00 98.56 85 TRP A C 1
ATOM 615 O O . TRP A 1 85 ? 4.940 -0.949 -9.024 1.00 98.56 85 TRP A O 1
ATOM 625 N N . SER A 1 86 ? 5.031 -0.315 -11.172 1.00 98.50 86 SER A N 1
ATOM 626 C CA . SER A 1 86 ? 4.400 -1.520 -11.685 1.00 98.50 86 SER A CA 1
ATOM 627 C C . SER A 1 86 ? 4.986 -1.956 -13.015 1.00 98.50 86 SER A C 1
ATOM 629 O O . SER A 1 86 ? 5.327 -1.119 -13.844 1.00 98.50 86 SER A O 1
ATOM 631 N N . SER A 1 87 ? 5.038 -3.270 -13.240 1.00 98.50 87 SER A N 1
ATOM 632 C CA . SER A 1 87 ? 5.472 -3.888 -14.490 1.00 98.50 87 SER A CA 1
ATOM 633 C C . SER A 1 87 ? 4.483 -4.946 -14.980 1.00 98.50 87 SER A C 1
ATOM 635 O O . SER A 1 87 ? 3.927 -5.716 -14.199 1.00 98.50 87 SER A O 1
ATOM 637 N N . ASN A 1 88 ? 4.308 -5.025 -16.300 1.00 96.94 88 ASN A N 1
ATOM 638 C CA . ASN A 1 88 ? 3.680 -6.165 -16.980 1.00 96.94 88 ASN A CA 1
ATOM 639 C C . ASN A 1 88 ? 4.706 -7.118 -17.630 1.00 96.94 88 ASN A C 1
ATOM 641 O O . ASN A 1 88 ? 4.331 -7.941 -18.462 1.00 96.94 88 ASN A O 1
ATOM 645 N N . GLY A 1 89 ? 6.001 -6.973 -17.327 1.00 96.69 89 GLY A N 1
ATOM 646 C CA . GLY A 1 89 ? 7.067 -7.756 -17.959 1.00 96.69 89 GLY A CA 1
ATOM 647 C C . GLY A 1 89 ? 7.669 -7.141 -19.219 1.00 96.69 89 GLY A C 1
ATOM 648 O O . GLY A 1 89 ? 8.496 -7.788 -19.860 1.00 96.69 89 GLY A O 1
ATOM 649 N N . THR A 1 90 ? 7.292 -5.916 -19.587 1.00 96.88 90 THR A N 1
ATOM 650 C CA . THR A 1 90 ? 7.891 -5.171 -20.708 1.00 96.88 90 THR A CA 1
ATOM 651 C C . THR A 1 90 ? 8.461 -3.837 -20.233 1.00 96.88 90 THR A C 1
ATOM 653 O O . THR A 1 90 ? 7.933 -3.246 -19.291 1.00 96.88 90 THR A O 1
ATOM 656 N N . ALA A 1 91 ? 9.490 -3.319 -20.910 1.00 97.38 91 ALA A N 1
ATOM 657 C CA . ALA A 1 91 ? 10.054 -1.999 -20.618 1.00 97.38 91 ALA A CA 1
ATOM 658 C C . ALA A 1 91 ? 8.996 -0.881 -20.674 1.00 97.38 91 ALA A C 1
ATOM 660 O O . ALA A 1 91 ? 8.895 -0.062 -19.761 1.00 97.38 91 ALA A O 1
ATOM 661 N N . ALA A 1 92 ? 8.162 -0.879 -21.720 1.00 97.44 92 ALA A N 1
ATOM 662 C CA . ALA A 1 92 ? 7.105 0.117 -21.910 1.00 97.44 92 ALA A CA 1
ATOM 663 C C . ALA A 1 92 ? 6.014 0.033 -20.831 1.00 97.44 92 ALA A C 1
ATOM 665 O O . ALA A 1 92 ? 5.521 1.055 -20.366 1.00 97.44 92 ALA A O 1
ATOM 666 N N . GLY A 1 93 ? 5.657 -1.179 -20.399 1.00 97.44 93 GLY A N 1
ATOM 667 C CA . GLY A 1 93 ? 4.678 -1.394 -19.335 1.00 97.44 93 GLY A CA 1
ATOM 668 C C . GLY A 1 93 ? 5.248 -1.327 -17.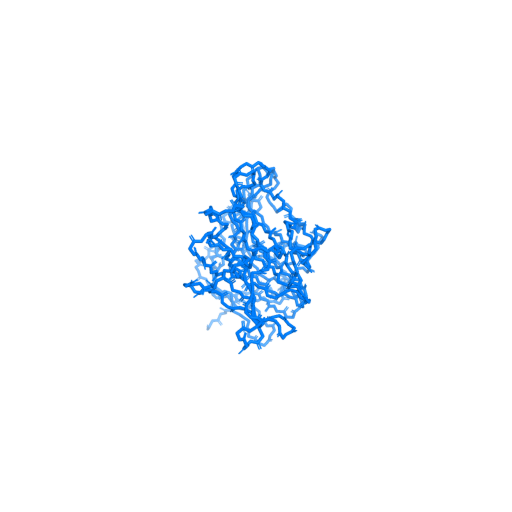917 1.00 97.44 93 GLY A C 1
ATOM 669 O O . GLY A 1 93 ? 4.529 -1.713 -16.992 1.00 97.44 93 GLY A O 1
ATOM 670 N N . THR A 1 94 ? 6.503 -0.882 -17.757 1.00 98.44 94 THR A N 1
ATOM 671 C CA . THR A 1 94 ? 7.183 -0.695 -16.468 1.00 98.44 94 THR A CA 1
ATOM 672 C C . THR A 1 94 ? 7.278 0.793 -16.139 1.00 98.44 94 THR A C 1
ATOM 674 O O . THR A 1 94 ? 8.108 1.515 -16.700 1.00 98.44 94 THR A O 1
ATOM 677 N N . THR A 1 95 ? 6.408 1.267 -15.251 1.00 98.06 95 THR A N 1
ATOM 678 C CA . THR A 1 95 ? 6.222 2.695 -14.955 1.00 98.06 95 THR A CA 1
ATOM 679 C C . THR A 1 95 ? 5.968 2.923 -13.472 1.00 98.06 95 THR A C 1
ATOM 681 O O . THR A 1 95 ? 5.451 2.039 -12.784 1.00 98.06 95 THR A O 1
ATOM 684 N N . ILE A 1 96 ? 6.274 4.128 -12.992 1.00 98.06 96 ILE A N 1
ATOM 685 C CA . ILE A 1 96 ? 5.815 4.591 -11.683 1.00 98.06 96 ILE A CA 1
ATOM 686 C C . ILE A 1 96 ? 4.279 4.550 -11.652 1.00 98.06 96 ILE A C 1
ATOM 688 O O . ILE A 1 96 ? 3.619 4.896 -12.636 1.00 98.06 96 ILE A O 1
ATOM 692 N N . LEU A 1 97 ? 3.705 4.063 -10.553 1.00 98.06 97 LEU A N 1
ATOM 693 C CA . LEU A 1 97 ? 2.261 4.108 -10.329 1.00 98.06 97 LEU A CA 1
ATOM 694 C C . LEU A 1 97 ? 1.848 5.490 -9.853 1.00 98.06 97 LEU A C 1
ATOM 696 O O . LEU A 1 97 ? 0.908 6.077 -10.384 1.00 98.06 97 LEU A O 1
ATOM 700 N N . LYS A 1 98 ? 2.570 6.002 -8.859 1.00 95.88 98 LYS A N 1
ATOM 701 C CA . LYS A 1 98 ? 2.372 7.332 -8.310 1.00 95.88 98 LYS A CA 1
ATOM 702 C C . LYS A 1 98 ? 3.638 7.777 -7.594 1.00 95.88 98 LYS A C 1
ATOM 704 O O . LYS A 1 98 ? 4.208 6.994 -6.843 1.00 95.88 98 LYS A O 1
ATOM 709 N N . ASP A 1 99 ? 4.032 9.022 -7.829 1.00 97.31 99 ASP A N 1
ATOM 710 C CA . ASP A 1 99 ? 4.953 9.746 -6.958 1.00 97.31 99 ASP A CA 1
ATOM 711 C C . ASP A 1 99 ? 4.131 10.243 -5.761 1.00 97.31 99 ASP A C 1
ATOM 713 O O . ASP A 1 99 ? 3.425 11.250 -5.859 1.00 97.31 99 ASP A O 1
ATOM 717 N N . ILE A 1 100 ? 4.064 9.431 -4.698 1.00 97.62 100 ILE A N 1
ATOM 718 C CA . ILE A 1 100 ? 3.227 9.734 -3.529 1.00 97.62 100 ILE A CA 1
ATOM 719 C C . ILE A 1 100 ? 3.844 10.902 -2.764 1.00 97.62 100 ILE A C 1
ATOM 721 O O . ILE A 1 100 ? 3.135 11.825 -2.369 1.00 97.62 100 ILE A O 1
ATOM 725 N N . ARG A 1 101 ? 5.169 10.899 -2.596 1.00 97.88 101 ARG A N 1
ATOM 726 C CA . ARG A 1 101 ? 5.893 12.012 -1.994 1.00 97.88 101 ARG A CA 1
ATOM 727 C C . ARG A 1 101 ? 6.589 12.825 -3.078 1.00 97.88 101 ARG A C 1
ATOM 729 O O . ARG A 1 101 ? 7.792 12.714 -3.270 1.00 97.88 101 ARG A O 1
ATOM 736 N N . VAL A 1 102 ? 5.817 13.728 -3.683 1.00 96.56 102 VAL A N 1
ATOM 737 C CA . VAL A 1 102 ? 6.271 14.576 -4.793 1.00 96.56 102 VAL A CA 1
ATOM 738 C C . VAL A 1 102 ? 7.670 15.159 -4.565 1.00 96.56 102 VAL A C 1
ATOM 740 O O . VAL A 1 102 ? 7.910 15.885 -3.593 1.00 96.56 102 VAL A O 1
ATOM 743 N N . GLY A 1 103 ? 8.563 14.898 -5.520 1.00 96.19 103 GLY A N 1
ATOM 744 C CA . GLY A 1 103 ? 9.941 15.384 -5.527 1.00 96.19 103 GLY A CA 1
ATOM 745 C C . GLY A 1 103 ? 10.954 14.287 -5.210 1.00 96.19 103 GLY A C 1
ATOM 746 O O . GLY A 1 103 ? 10.697 13.108 -5.364 1.00 96.19 103 GLY A O 1
ATOM 747 N N . THR A 1 104 ? 12.152 14.659 -4.771 1.00 97.25 104 THR A N 1
ATOM 748 C CA . THR A 1 104 ? 13.297 13.727 -4.715 1.00 97.25 104 THR A CA 1
ATOM 749 C C . THR A 1 104 ? 13.313 12.793 -3.500 1.00 97.25 104 THR A C 1
ATOM 751 O O . THR A 1 104 ? 14.274 12.049 -3.298 1.00 97.25 104 THR A O 1
ATOM 754 N N . SER A 1 105 ? 12.299 12.862 -2.639 1.00 97.62 105 SER A N 1
ATOM 755 C CA . SER A 1 105 ? 12.283 12.152 -1.362 1.00 97.62 105 SER A CA 1
ATOM 756 C C . SER A 1 105 ? 11.319 10.977 -1.397 1.00 97.62 105 SER A C 1
ATOM 758 O O . SER A 1 105 ? 10.186 11.141 -1.805 1.00 97.62 105 SER A O 1
ATOM 760 N N . SER A 1 106 ? 11.720 9.835 -0.844 1.00 97.69 106 SER A N 1
ATOM 761 C CA . SER A 1 106 ? 10.886 8.629 -0.809 1.00 97.69 106 SER A CA 1
ATOM 762 C C . SER A 1 106 ? 9.647 8.771 0.084 1.00 97.69 106 SER A C 1
ATOM 764 O O . SER A 1 106 ? 9.735 9.267 1.219 1.00 97.69 106 SER A O 1
ATOM 766 N N . SER A 1 107 ? 8.524 8.216 -0.366 1.00 96.38 107 SER A N 1
ATOM 767 C CA . SER A 1 107 ? 7.276 8.068 0.399 1.00 96.38 107 SER A CA 1
ATOM 768 C C . SER A 1 107 ? 7.317 6.986 1.488 1.00 96.38 107 SER A C 1
ATOM 770 O O . SER A 1 107 ? 6.384 6.880 2.279 1.00 96.38 107 SER A O 1
ATOM 772 N N . SER A 1 108 ? 8.424 6.239 1.608 1.00 95.62 108 SER A N 1
ATOM 773 C CA . SER A 1 108 ? 8.697 5.302 2.719 1.00 95.62 108 SER A CA 1
ATOM 774 C C . SER A 1 108 ? 7.571 4.282 2.937 1.00 95.62 108 SER A C 1
ATOM 776 O O . SER A 1 108 ? 7.001 4.197 4.025 1.00 95.62 108 SER A O 1
ATOM 778 N N . LEU A 1 109 ? 7.218 3.543 1.879 1.00 96.94 109 LEU A N 1
ATOM 779 C CA . LEU A 1 109 ? 6.162 2.535 1.947 1.00 96.94 109 LEU A CA 1
ATOM 780 C C . LEU A 1 109 ? 6.501 1.417 2.940 1.00 96.94 109 LEU A C 1
ATOM 782 O O . LEU A 1 109 ? 7.646 0.978 3.016 1.00 96.94 109 LEU A O 1
ATOM 786 N N . ASP A 1 110 ? 5.484 0.925 3.643 1.00 96.81 110 ASP A N 1
ATOM 787 C CA . ASP A 1 110 ? 5.575 -0.190 4.595 1.00 96.81 110 ASP A CA 1
ATOM 788 C C . ASP A 1 110 ? 4.223 -0.944 4.644 1.00 96.81 110 ASP A C 1
ATOM 790 O O . ASP A 1 110 ? 3.295 -0.634 3.891 1.00 96.81 110 ASP A O 1
ATOM 794 N N . LYS A 1 111 ? 4.102 -1.943 5.523 1.00 97.75 111 LYS A N 1
ATOM 795 C CA . LYS A 1 111 ? 2.877 -2.685 5.874 1.00 97.75 111 LYS A CA 1
ATOM 796 C C . LYS A 1 111 ? 2.050 -3.101 4.661 1.00 97.75 111 LYS A C 1
ATOM 798 O O . LYS A 1 111 ? 0.929 -2.651 4.469 1.00 97.75 111 LYS A O 1
ATOM 803 N N . PHE A 1 112 ? 2.574 -4.010 3.856 1.00 97.81 112 PHE A N 1
ATOM 804 C CA . PHE A 1 112 ? 1.873 -4.508 2.675 1.00 97.81 112 PHE A CA 1
ATOM 805 C C . PHE A 1 112 ? 0.884 -5.634 3.016 1.00 97.81 112 PHE A C 1
ATOM 807 O O . PHE A 1 112 ? 1.223 -6.579 3.728 1.00 97.81 112 PHE A O 1
ATOM 814 N N . THR A 1 113 ? -0.334 -5.582 2.472 1.00 98.06 113 THR A N 1
ATOM 815 C CA . THR A 1 113 ? -1.288 -6.704 2.523 1.00 98.06 113 THR A CA 1
ATOM 816 C C . THR A 1 113 ? -2.216 -6.720 1.310 1.00 98.06 113 THR A C 1
ATOM 818 O O . THR A 1 113 ? -2.613 -5.671 0.810 1.00 98.06 113 THR A O 1
ATOM 821 N N . ILE A 1 114 ? -2.579 -7.907 0.824 1.00 97.88 114 ILE A N 1
ATOM 822 C CA . ILE A 1 114 ? -3.459 -8.070 -0.340 1.00 97.88 114 ILE A CA 1
ATOM 823 C C . ILE A 1 114 ? -4.860 -8.483 0.110 1.00 97.88 114 ILE A C 1
ATOM 825 O O . ILE A 1 114 ? -5.018 -9.382 0.935 1.00 97.88 114 ILE A O 1
ATOM 829 N N . ILE A 1 115 ? -5.880 -7.875 -0.500 1.00 97.75 115 ILE A N 1
ATOM 830 C CA . ILE A 1 115 ? -7.282 -8.296 -0.400 1.00 97.75 115 ILE A CA 1
ATOM 831 C C . ILE A 1 115 ? -7.836 -8.405 -1.818 1.00 97.75 115 ILE A C 1
ATOM 833 O O . ILE A 1 115 ? -7.988 -7.401 -2.516 1.00 97.75 115 ILE A O 1
ATOM 837 N N . GLY A 1 116 ? -8.122 -9.630 -2.262 1.00 95.94 116 GLY A N 1
ATOM 838 C CA . GLY A 1 116 ? -8.489 -9.885 -3.655 1.00 95.94 116 GLY A CA 1
ATOM 839 C C . GLY A 1 116 ? -7.370 -9.450 -4.605 1.00 95.94 116 GLY A C 1
ATOM 840 O O . GLY A 1 116 ? -6.263 -9.973 -4.538 1.00 95.94 116 GLY A O 1
ATOM 841 N N . THR A 1 117 ? -7.648 -8.480 -5.477 1.00 95.81 117 THR A N 1
ATOM 842 C CA . THR A 1 117 ? -6.681 -7.915 -6.437 1.00 95.81 117 THR A CA 1
ATOM 843 C C . THR A 1 117 ? -6.194 -6.520 -6.043 1.00 95.81 117 THR A C 1
ATOM 845 O O . THR A 1 117 ? -5.696 -5.782 -6.888 1.00 95.81 117 THR A O 1
ATOM 848 N N . THR A 1 118 ? -6.374 -6.121 -4.784 1.00 98.25 118 THR A N 1
ATOM 849 C CA . THR A 1 118 ? -5.967 -4.806 -4.280 1.00 98.25 118 THR A CA 1
ATOM 850 C C . THR A 1 118 ? -4.889 -4.968 -3.220 1.00 98.25 118 THR A C 1
ATOM 852 O O . THR A 1 118 ? -5.074 -5.692 -2.242 1.00 98.25 118 THR A O 1
ATOM 855 N N . LEU A 1 119 ? -3.778 -4.263 -3.404 1.00 98.75 119 LEU A N 1
ATOM 856 C CA . LEU A 1 119 ? -2.719 -4.125 -2.415 1.00 98.75 119 LEU A CA 1
ATOM 857 C C . LEU A 1 119 ? -3.012 -2.912 -1.532 1.00 98.75 119 LEU A C 1
ATOM 859 O O . LEU A 1 119 ? -3.241 -1.819 -2.045 1.00 98.75 119 LEU A O 1
ATOM 863 N N . TYR A 1 120 ? -2.975 -3.106 -0.221 1.00 98.88 120 TYR A N 1
ATOM 864 C CA . TYR A 1 120 ? -3.023 -2.067 0.801 1.00 98.88 120 TYR A CA 1
ATOM 865 C C . TYR A 1 120 ? -1.639 -1.908 1.417 1.00 98.88 120 TYR A C 1
ATOM 867 O O . TYR A 1 120 ? -0.931 -2.898 1.607 1.00 98.88 120 TYR A O 1
ATOM 875 N N . PHE A 1 121 ? -1.261 -0.670 1.710 1.00 98.81 121 PHE A N 1
ATOM 876 C CA . PHE A 1 121 ? 0.051 -0.325 2.248 1.00 98.81 121 PHE A CA 1
ATOM 877 C C . PHE A 1 121 ? 0.003 1.011 2.984 1.00 98.81 121 PHE A C 1
ATOM 879 O O . PHE A 1 121 ? -0.928 1.797 2.791 1.00 98.81 121 PHE A O 1
ATOM 886 N N . THR A 1 122 ? 0.996 1.286 3.823 1.00 98.81 122 THR A N 1
ATOM 887 C CA . THR A 1 122 ? 1.189 2.629 4.382 1.00 98.81 122 THR A CA 1
ATOM 888 C C . THR A 1 122 ? 2.179 3.414 3.549 1.00 98.81 122 THR A C 1
ATOM 890 O O . THR A 1 122 ? 3.164 2.841 3.094 1.00 98.81 122 THR A O 1
ATOM 893 N N . ALA A 1 123 ? 1.952 4.713 3.380 1.00 98.56 123 ALA A N 1
ATOM 894 C CA . ALA A 1 123 ? 2.896 5.616 2.726 1.00 98.56 123 ALA A CA 1
ATOM 895 C C . ALA A 1 123 ? 2.791 7.021 3.322 1.00 98.56 123 ALA A C 1
ATOM 897 O O . ALA A 1 123 ? 1.711 7.434 3.751 1.00 98.56 123 ALA A O 1
ATOM 898 N N . TYR A 1 124 ? 3.915 7.736 3.341 1.00 98.56 124 TYR A N 1
ATOM 899 C CA . TYR A 1 124 ? 3.997 9.134 3.742 1.00 98.56 124 TYR A CA 1
ATOM 900 C C . TYR A 1 124 ? 3.785 10.068 2.547 1.00 98.56 124 TYR A C 1
ATOM 902 O O . TYR A 1 124 ? 4.500 9.986 1.549 1.00 98.56 124 TYR A O 1
ATOM 910 N N . ASP A 1 125 ? 2.858 11.005 2.707 1.00 97.44 125 ASP A N 1
ATOM 911 C CA . ASP A 1 125 ? 2.618 12.146 1.824 1.00 97.44 125 ASP A CA 1
ATOM 912 C C . ASP A 1 125 ? 2.735 13.435 2.667 1.00 97.44 125 ASP A C 1
ATOM 914 O O . ASP A 1 125 ? 2.225 13.475 3.786 1.00 97.44 125 ASP A O 1
ATOM 918 N N . PRO A 1 126 ? 3.397 14.505 2.195 1.00 97.44 126 PRO A N 1
ATOM 919 C CA . PRO A 1 126 ? 3.591 15.724 2.989 1.00 97.44 126 PRO A CA 1
ATOM 920 C C . PRO A 1 126 ? 2.284 16.466 3.327 1.00 97.44 126 PRO A C 1
ATOM 922 O O . PRO A 1 126 ? 2.264 17.284 4.245 1.00 97.44 126 PRO A O 1
ATOM 925 N N . THR A 1 127 ? 1.202 16.188 2.603 1.00 97.75 127 THR A N 1
ATOM 926 C CA . THR A 1 127 ? -0.143 16.743 2.804 1.00 97.75 127 THR A CA 1
ATOM 927 C C . THR A 1 127 ? -0.913 15.994 3.888 1.00 97.75 127 THR A C 1
ATOM 929 O O . THR A 1 127 ? -1.669 16.625 4.625 1.00 97.75 127 THR A O 1
ATOM 932 N N . TYR A 1 128 ? -0.722 14.673 3.975 1.00 97.88 128 TYR A N 1
ATOM 933 C CA . TYR A 1 128 ? -1.547 13.763 4.787 1.00 97.88 128 TYR A CA 1
ATOM 934 C C . TYR A 1 128 ? -0.771 13.033 5.898 1.00 97.88 128 TYR A C 1
ATOM 936 O O . TYR A 1 128 ? -1.350 12.309 6.695 1.00 97.88 128 TYR A O 1
ATOM 944 N N . GLY A 1 129 ? 0.556 13.164 5.947 1.00 98.44 129 GLY A N 1
ATOM 945 C CA . GLY A 1 129 ? 1.400 12.313 6.783 1.00 98.44 129 GLY A CA 1
ATOM 946 C C . GLY A 1 129 ? 1.418 10.853 6.307 1.00 98.44 129 GLY A C 1
ATOM 947 O O . GLY A 1 129 ? 1.201 10.552 5.132 1.00 98.44 129 GLY A O 1
ATOM 948 N N . THR A 1 130 ? 1.733 9.930 7.220 1.00 98.62 130 THR A N 1
ATOM 949 C CA . THR A 1 130 ? 1.692 8.481 6.967 1.00 98.62 130 THR A CA 1
ATOM 950 C C . THR A 1 130 ? 0.286 7.941 7.185 1.00 98.62 130 THR A C 1
ATOM 952 O O . THR A 1 130 ? -0.176 7.849 8.324 1.00 98.62 130 THR A O 1
ATOM 955 N N . GLU A 1 131 ? -0.339 7.515 6.091 1.00 98.75 131 GLU A N 1
ATOM 956 C CA . GLU A 1 131 ? -1.730 7.058 6.044 1.00 98.75 131 GLU A CA 1
ATOM 957 C C . GLU A 1 131 ? -1.868 5.712 5.320 1.00 98.75 131 GLU A C 1
ATOM 959 O O . GLU A 1 131 ? -0.893 5.162 4.800 1.00 98.75 131 GLU A O 1
ATOM 964 N N . LEU A 1 132 ? -3.091 5.171 5.284 1.00 98.88 132 LEU A N 1
ATOM 965 C CA . LEU A 1 132 ? -3.421 3.950 4.550 1.00 98.88 132 LEU A CA 1
ATOM 966 C C . LEU A 1 132 ? -3.721 4.267 3.078 1.00 98.88 132 LEU A C 1
ATOM 968 O O . LEU A 1 132 ? -4.657 5.003 2.758 1.00 98.88 132 LEU A O 1
ATOM 972 N N . TRP A 1 133 ? -2.984 3.625 2.182 1.00 98.88 133 TRP A N 1
ATOM 973 C CA . TRP A 1 133 ? -3.135 3.703 0.733 1.00 98.88 133 TRP A CA 1
ATOM 974 C C . TRP A 1 133 ? -3.528 2.347 0.156 1.00 98.88 133 TRP A C 1
ATOM 976 O O . TRP A 1 133 ? -3.387 1.301 0.797 1.00 98.88 133 TRP A O 1
ATOM 986 N N . LYS A 1 134 ? -4.036 2.367 -1.076 1.00 98.81 134 LYS A N 1
ATOM 987 C CA . LYS A 1 134 ? -4.304 1.155 -1.846 1.00 98.81 134 LYS A CA 1
ATOM 988 C C . LYS A 1 134 ? -3.929 1.317 -3.313 1.00 98.81 134 LYS A C 1
ATOM 990 O O . LYS A 1 134 ? -3.912 2.434 -3.824 1.00 98.81 134 LYS A O 1
ATOM 995 N N . THR A 1 135 ? -3.683 0.199 -3.990 1.00 98.75 135 THR A N 1
ATOM 996 C CA . THR A 1 135 ? -3.509 0.125 -5.445 1.00 98.75 135 THR A CA 1
ATOM 997 C C . THR A 1 135 ? -4.099 -1.161 -6.020 1.00 98.75 135 THR A C 1
ATOM 999 O O . THR A 1 135 ? -4.069 -2.213 -5.382 1.00 98.75 135 THR A O 1
ATOM 1002 N N . ASP A 1 136 ? -4.615 -1.092 -7.244 1.00 98.06 136 ASP A N 1
ATOM 1003 C CA . ASP A 1 136 ? -4.946 -2.252 -8.085 1.00 98.06 136 ASP A CA 1
ATOM 1004 C C . ASP A 1 136 ? -3.820 -2.593 -9.085 1.00 98.06 136 ASP A C 1
ATOM 1006 O O . ASP A 1 136 ? -4.004 -3.403 -9.992 1.00 98.06 136 ASP A O 1
ATOM 1010 N N . GLY A 1 137 ? -2.649 -1.962 -8.935 1.00 97.62 137 GLY A N 1
ATOM 1011 C CA . GLY A 1 137 ? -1.529 -2.076 -9.867 1.00 97.62 137 GLY A CA 1
ATOM 1012 C C . GLY A 1 137 ? -1.591 -1.092 -11.038 1.00 97.62 137 GLY A C 1
ATOM 1013 O O . GLY A 1 137 ? -0.804 -1.228 -11.978 1.00 97.62 137 GLY A O 1
ATOM 1014 N N . THR A 1 138 ? -2.497 -0.107 -11.006 1.00 97.12 138 THR A N 1
ATOM 1015 C CA . THR A 1 138 ? -2.592 0.982 -11.991 1.00 97.12 138 THR A CA 1
ATOM 1016 C C . THR A 1 138 ? -2.424 2.364 -11.346 1.00 97.12 138 THR A C 1
ATOM 1018 O O . THR A 1 138 ? -2.718 2.535 -10.158 1.00 97.12 138 THR A O 1
ATOM 1021 N N . PRO A 1 139 ? -1.968 3.386 -12.100 1.00 97.38 139 PRO A N 1
ATOM 1022 C CA . PRO A 1 139 ? -1.872 4.747 -11.574 1.00 97.38 139 PRO A CA 1
ATOM 1023 C C . PRO A 1 139 ? -3.210 5.282 -11.046 1.00 97.38 139 PRO A C 1
ATOM 1025 O O . PRO A 1 139 ? -3.266 5.856 -9.963 1.00 97.38 139 PRO A O 1
ATOM 1028 N N . ALA A 1 140 ? -4.306 5.033 -11.773 1.00 97.31 140 ALA A N 1
ATOM 1029 C CA . ALA A 1 140 ? -5.642 5.496 -11.400 1.00 97.31 140 ALA A CA 1
ATOM 1030 C C . ALA A 1 140 ? -6.180 4.814 -10.131 1.00 97.31 140 ALA A C 1
ATOM 1032 O O . ALA A 1 140 ? -6.861 5.454 -9.332 1.00 97.31 140 ALA A O 1
ATOM 1033 N N . GLY A 1 141 ? -5.860 3.534 -9.924 1.00 97.81 141 GLY A N 1
ATOM 1034 C CA . GLY A 1 141 ? -6.240 2.798 -8.721 1.00 97.81 141 GLY A CA 1
ATOM 1035 C C . GLY A 1 141 ? -5.338 3.052 -7.512 1.00 97.81 141 GLY A C 1
ATOM 1036 O O . GLY A 1 141 ? -5.654 2.564 -6.429 1.00 97.81 141 GLY A O 1
ATOM 1037 N N . THR A 1 142 ? -4.244 3.811 -7.666 1.00 98.50 142 THR A N 1
ATOM 1038 C CA . THR A 1 142 ? -3.294 4.127 -6.587 1.00 98.50 142 THR A CA 1
ATOM 1039 C C . THR A 1 142 ? -3.731 5.378 -5.823 1.00 98.50 142 THR A C 1
ATOM 1041 O O . THR A 1 142 ? -3.450 6.516 -6.216 1.00 98.50 142 THR A O 1
ATOM 1044 N N . VAL A 1 143 ? -4.453 5.172 -4.722 1.00 98.62 143 VAL A N 1
ATOM 1045 C CA . VAL A 1 143 ? -5.167 6.239 -4.007 1.00 98.62 143 VAL A CA 1
ATOM 1046 C C . VAL A 1 143 ? -5.065 6.104 -2.490 1.00 98.62 143 VAL A C 1
ATOM 1048 O O . VAL A 1 143 ? -4.970 5.001 -1.949 1.00 98.62 143 VAL A O 1
ATOM 1051 N N . LEU A 1 144 ? -5.136 7.247 -1.807 1.00 98.75 144 LEU A N 1
ATOM 1052 C CA . LEU A 1 144 ? -5.339 7.323 -0.365 1.00 98.75 144 LEU A CA 1
ATOM 1053 C C . LEU A 1 144 ? -6.702 6.702 -0.029 1.00 98.75 144 LEU A C 1
ATOM 1055 O O . LEU A 1 144 ? -7.706 7.022 -0.669 1.00 98.75 144 LEU A O 1
ATOM 1059 N N . VAL A 1 145 ? -6.756 5.814 0.964 1.00 98.81 145 VAL A N 1
ATOM 1060 C CA . VAL A 1 145 ? -8.024 5.200 1.389 1.00 98.81 145 VAL A CA 1
ATOM 1061 C C . VAL A 1 145 ? -8.858 6.207 2.177 1.00 98.81 145 VAL A C 1
ATOM 1063 O O . VAL A 1 145 ? -10.060 6.342 1.936 1.00 98.81 145 VAL A O 1
ATOM 1066 N N . LYS A 1 146 ? -8.217 6.899 3.121 1.00 98.75 146 LYS A N 1
ATOM 1067 C CA . LYS A 1 146 ? -8.776 7.979 3.934 1.00 98.75 146 LYS A CA 1
ATOM 1068 C C . LYS A 1 146 ? -7.631 8.743 4.593 1.00 98.75 146 LYS A C 1
ATOM 1070 O O . LYS A 1 146 ? -6.691 8.112 5.054 1.00 98.75 146 LYS A O 1
ATOM 1075 N N . ASP A 1 147 ? -7.769 10.059 4.688 1.00 98.69 147 ASP A N 1
ATOM 1076 C CA . ASP A 1 147 ? -7.004 10.874 5.632 1.00 98.69 147 ASP A CA 1
ATOM 1077 C C . ASP A 1 147 ? -7.593 10.638 7.037 1.00 98.69 147 ASP A C 1
ATOM 1079 O O . ASP A 1 147 ? -8.637 11.202 7.387 1.00 98.69 147 ASP A O 1
ATOM 1083 N N . ILE A 1 148 ? -7.049 9.658 7.773 1.00 98.62 148 ILE A N 1
ATOM 1084 C CA . ILE A 1 148 ? -7.599 9.248 9.076 1.00 98.62 148 ILE A CA 1
ATOM 1085 C C . ILE A 1 148 ? -7.308 10.314 10.126 1.00 98.62 148 ILE A C 1
ATOM 1087 O O . ILE A 1 148 ? -8.174 10.579 10.965 1.00 98.62 148 ILE A O 1
ATOM 1091 N N . ARG A 1 149 ? -6.116 10.916 10.075 1.00 98.25 149 ARG A N 1
ATOM 1092 C CA . ARG A 1 149 ? -5.730 12.036 10.924 1.00 98.25 149 ARG A CA 1
ATOM 1093 C C . ARG A 1 149 ? -5.572 13.295 10.067 1.00 98.25 149 ARG A C 1
ATOM 1095 O O . ARG A 1 149 ? -4.475 13.556 9.593 1.00 98.25 149 ARG A O 1
ATOM 1102 N N . PRO A 1 150 ? -6.625 14.126 9.972 1.00 97.69 150 PRO A N 1
ATOM 1103 C CA . PRO A 1 150 ? -6.656 15.242 9.042 1.00 97.69 150 PRO A CA 1
ATOM 1104 C C . PRO A 1 150 ? -5.405 16.126 9.036 1.00 97.69 150 PRO A C 1
ATOM 1106 O O . PRO A 1 150 ? -4.984 16.648 10.078 1.00 97.69 150 PRO A O 1
ATOM 1109 N N . GLY A 1 151 ? -4.884 16.367 7.834 1.00 97.69 151 GLY A N 1
ATOM 1110 C CA . GLY A 1 151 ? -3.746 17.250 7.581 1.00 97.69 151 GLY A CA 1
ATOM 1111 C C . GLY A 1 151 ? -2.392 16.548 7.682 1.00 97.69 151 GLY A C 1
ATOM 1112 O O . GLY A 1 151 ? -2.263 15.357 7.463 1.00 97.69 151 GLY A O 1
ATOM 1113 N N . ILE A 1 152 ? -1.342 17.299 8.013 1.00 98.12 152 ILE A N 1
ATOM 1114 C CA . ILE A 1 152 ? 0.053 16.846 7.839 1.00 98.12 152 ILE A CA 1
ATOM 1115 C C . ILE A 1 152 ? 0.528 15.767 8.831 1.00 98.12 152 ILE A C 1
ATOM 1117 O O . ILE A 1 152 ? 1.689 15.357 8.791 1.00 98.12 152 ILE A O 1
ATOM 1121 N N . ASN A 1 153 ? -0.310 15.377 9.792 1.00 98.31 153 ASN A N 1
ATOM 1122 C CA . ASN A 1 153 ? 0.095 14.489 10.876 1.00 98.31 153 ASN A CA 1
ATOM 1123 C C . ASN A 1 153 ? -0.312 13.052 10.567 1.00 98.31 153 ASN A C 1
ATOM 1125 O O . ASN A 1 153 ? -1.478 12.796 10.329 1.00 98.31 153 ASN A O 1
ATOM 1129 N N . SER A 1 154 ? 0.603 12.103 10.737 1.00 98.44 154 SER A N 1
ATOM 1130 C CA . SER A 1 154 ? 0.320 10.684 10.510 1.00 98.44 154 SER A CA 1
ATOM 1131 C C . SER A 1 154 ? -0.725 10.100 11.469 1.00 98.44 154 SER A C 1
ATOM 1133 O O . SER A 1 154 ? -0.647 10.308 12.692 1.00 98.44 154 SER A O 1
ATOM 1135 N N . SER A 1 155 ? -1.619 9.266 10.932 1.00 98.44 155 SER A N 1
ATOM 1136 C CA . SER A 1 155 ? -2.425 8.310 11.699 1.00 98.44 155 SER A CA 1
ATOM 1137 C C . SER A 1 155 ? -1.668 7.035 12.081 1.00 98.44 155 SER A C 1
ATOM 1139 O O . SER A 1 155 ? -2.097 6.311 12.987 1.00 98.44 155 SER A O 1
ATOM 1141 N N . SER A 1 156 ? -0.528 6.795 11.423 1.00 97.88 156 SER A N 1
ATOM 1142 C CA . SER A 1 156 ? 0.385 5.663 11.620 1.00 97.88 156 SER A CA 1
ATOM 1143 C C . SER A 1 156 ? -0.317 4.293 11.634 1.00 97.88 156 SER A C 1
ATOM 1145 O O . SER A 1 156 ? -0.283 3.608 12.663 1.00 97.88 156 SER A O 1
ATOM 1147 N N . PRO A 1 157 ? -0.965 3.872 10.525 1.00 98.56 157 PRO A N 1
ATOM 1148 C CA . PRO A 1 157 ? -1.606 2.564 10.454 1.00 98.56 157 PRO A CA 1
ATOM 1149 C C . PRO A 1 157 ? -0.611 1.405 10.652 1.00 98.56 157 PRO A C 1
ATOM 1151 O O . PRO A 1 157 ? 0.475 1.415 10.084 1.00 98.56 157 PRO A O 1
ATOM 1154 N N . ASP A 1 158 ? -0.981 0.383 11.427 1.00 98.38 158 ASP A N 1
ATOM 1155 C CA . ASP A 1 158 ? -0.149 -0.814 11.668 1.00 98.38 158 ASP A CA 1
ATOM 1156 C C . ASP A 1 158 ? -1.021 -2.046 12.005 1.00 98.38 158 ASP A C 1
ATOM 1158 O O . ASP A 1 158 ? -2.249 -1.956 12.053 1.00 98.38 158 ASP A O 1
ATOM 1162 N N . ASN A 1 159 ? -0.405 -3.202 12.269 1.00 97.75 159 ASN A N 1
ATOM 1163 C CA . ASN A 1 159 ? -1.049 -4.453 12.694 1.00 97.75 159 ASN A CA 1
ATOM 1164 C C . ASN A 1 159 ? -2.125 -4.961 11.716 1.00 97.75 159 ASN A C 1
ATOM 1166 O O . ASN A 1 159 ? -3.209 -5.377 12.127 1.00 97.75 159 ASN A O 1
ATOM 1170 N N . PHE A 1 160 ? -1.837 -4.923 10.415 1.00 98.44 160 PHE A N 1
ATOM 1171 C CA . PHE A 1 160 ? -2.792 -5.301 9.372 1.00 98.44 160 PHE A CA 1
ATOM 1172 C C . PHE A 1 160 ? -3.238 -6.760 9.513 1.00 98.44 160 PHE A C 1
ATOM 1174 O O . PHE A 1 160 ? -2.422 -7.676 9.533 1.00 98.44 160 PHE A O 1
ATOM 1181 N N . THR A 1 161 ? -4.550 -6.978 9.598 1.00 98.56 161 THR A N 1
ATOM 1182 C CA . THR A 1 161 ? -5.180 -8.301 9.673 1.00 98.56 161 THR A CA 1
ATOM 1183 C C . THR A 1 161 ? -6.418 -8.332 8.789 1.00 98.56 161 THR A C 1
ATOM 1185 O O . THR A 1 161 ? -7.353 -7.556 8.986 1.00 98.56 161 THR A O 1
ATOM 1188 N N . VAL A 1 162 ? -6.445 -9.239 7.817 1.00 98.50 162 VAL A N 1
ATOM 1189 C CA . VAL A 1 162 ? -7.564 -9.387 6.878 1.00 98.50 162 VAL A CA 1
ATOM 1190 C C . VAL A 1 162 ? -8.537 -10.454 7.384 1.00 98.50 162 VAL A C 1
ATOM 1192 O O . VAL A 1 162 ? -8.124 -11.555 7.745 1.00 98.50 162 VAL A O 1
ATOM 1195 N N . ILE A 1 163 ? -9.836 -10.139 7.386 1.00 98.19 163 ILE A N 1
ATOM 1196 C CA . ILE A 1 163 ? -10.927 -11.098 7.631 1.00 98.19 163 ILE A CA 1
ATOM 1197 C C . ILE A 1 163 ? -11.972 -10.913 6.530 1.00 98.19 163 ILE A C 1
ATOM 1199 O O . ILE A 1 163 ? -12.592 -9.849 6.417 1.00 98.19 163 ILE A O 1
ATOM 1203 N N . GLY A 1 164 ? -12.144 -11.934 5.689 1.00 97.06 164 GLY A N 1
ATOM 1204 C CA . GLY A 1 164 ? -12.945 -11.828 4.470 1.00 97.06 164 GLY A CA 1
ATOM 1205 C C . GLY A 1 164 ? -12.440 -10.689 3.577 1.00 97.06 164 GLY A C 1
ATOM 1206 O O . GLY A 1 164 ? -11.287 -10.681 3.156 1.00 97.06 164 GLY A O 1
ATOM 1207 N N . THR A 1 165 ? -13.296 -9.701 3.314 1.00 97.38 165 THR A N 1
ATOM 1208 C CA . THR A 1 165 ? -12.970 -8.509 2.507 1.00 97.38 165 THR A CA 1
ATOM 1209 C C . THR A 1 165 ? -12.686 -7.260 3.348 1.00 97.38 165 THR A C 1
ATOM 1211 O O . THR A 1 165 ? -12.690 -6.149 2.819 1.00 97.38 165 THR A O 1
ATOM 1214 N N . THR A 1 166 ? -12.515 -7.409 4.665 1.00 98.56 166 THR A N 1
ATOM 1215 C CA . THR A 1 166 ? -12.284 -6.293 5.592 1.00 98.56 166 THR A CA 1
ATOM 1216 C C . THR A 1 166 ? -10.852 -6.327 6.105 1.00 98.56 166 THR A C 1
ATOM 1218 O O . THR A 1 166 ? -10.391 -7.357 6.597 1.00 98.56 166 THR A O 1
ATOM 1221 N N . LEU A 1 167 ? -10.170 -5.185 6.041 1.00 98.88 167 LEU A N 1
ATOM 1222 C CA . LEU A 1 167 ? -8.889 -4.980 6.708 1.00 98.88 167 LEU A CA 1
ATOM 1223 C C . LEU A 1 167 ? -9.123 -4.379 8.087 1.00 98.88 167 LEU A C 1
ATOM 1225 O O . LEU A 1 167 ? -9.729 -3.314 8.194 1.00 98.88 167 LEU A O 1
ATOM 1229 N N . TYR A 1 168 ? -8.606 -5.037 9.114 1.00 98.88 168 TYR A N 1
ATOM 1230 C CA . TYR A 1 168 ? -8.480 -4.516 10.468 1.00 98.88 168 TYR A CA 1
ATOM 1231 C C . TYR A 1 168 ? -7.049 -4.059 10.711 1.00 98.88 168 TYR A C 1
ATOM 1233 O O . TYR A 1 168 ? -6.103 -4.702 10.259 1.00 98.88 168 TYR A O 1
ATOM 1241 N N . PHE A 1 169 ? -6.895 -2.942 11.409 1.00 98.88 169 PHE A N 1
ATOM 1242 C CA . PHE A 1 169 ? -5.597 -2.335 11.679 1.00 98.88 169 PHE A CA 1
ATOM 1243 C C . PHE A 1 169 ? -5.700 -1.397 12.881 1.00 98.88 169 PHE A C 1
ATOM 1245 O O . PHE A 1 169 ? -6.792 -1.100 13.369 1.00 98.88 169 PHE A O 1
ATOM 1252 N N . THR A 1 170 ? -4.564 -0.923 13.371 1.00 98.75 170 THR A N 1
ATOM 1253 C CA . THR A 1 170 ? -4.501 0.105 14.412 1.00 98.75 170 THR A CA 1
ATOM 1254 C C . THR A 1 170 ? -4.127 1.443 13.816 1.00 98.75 170 THR A C 1
ATOM 1256 O O . THR A 1 170 ? -3.214 1.474 13.005 1.00 98.75 170 THR A O 1
ATOM 1259 N N . ALA A 1 171 ? -4.780 2.526 14.231 1.00 98.62 171 ALA A N 1
ATOM 1260 C CA . ALA A 1 171 ? -4.457 3.890 13.803 1.00 98.62 171 ALA A CA 1
ATOM 1261 C C . ALA A 1 171 ? -4.960 4.920 14.827 1.00 98.62 171 ALA A C 1
ATOM 1263 O O . ALA A 1 171 ? -5.768 4.590 15.703 1.00 98.62 171 ALA A O 1
ATOM 1264 N N . SER A 1 172 ? -4.495 6.164 14.708 1.00 98.12 172 SER A N 1
ATOM 1265 C CA . SER A 1 172 ? -4.949 7.306 15.509 1.00 98.12 172 SER A CA 1
ATOM 1266 C C . SER A 1 172 ? -5.499 8.417 14.626 1.00 98.12 172 SER A C 1
ATOM 1268 O O . SER A 1 172 ? -4.839 8.826 13.684 1.00 98.12 172 SER A O 1
ATOM 1270 N N . ASP A 1 173 ? -6.671 8.954 14.959 1.00 97.31 173 ASP A N 1
ATOM 1271 C CA . ASP A 1 173 ? -7.224 10.166 14.329 1.00 97.31 173 ASP A CA 1
ATOM 1272 C C . ASP A 1 173 ? -6.759 11.460 15.027 1.00 97.31 173 ASP A C 1
ATOM 1274 O O . ASP A 1 173 ? -7.239 12.555 14.737 1.00 97.31 173 ASP A O 1
ATOM 1278 N N . GLY A 1 174 ? -5.843 11.346 15.995 1.00 95.88 174 GLY A N 1
ATOM 1279 C CA . GLY A 1 174 ? -5.373 12.452 16.828 1.00 95.88 174 GLY A CA 1
ATOM 1280 C C . GLY A 1 174 ? -6.326 12.861 17.957 1.00 95.88 174 GLY A C 1
ATOM 1281 O O . GLY A 1 174 ? -5.917 13.643 18.811 1.00 95.88 174 GLY A O 1
ATOM 1282 N N . SER A 1 175 ? -7.549 12.325 18.001 1.00 95.69 175 SER A N 1
ATOM 1283 C CA . SER A 1 175 ? -8.552 12.644 19.027 1.00 95.69 175 SER A CA 1
ATOM 1284 C C . SER A 1 175 ? -8.735 11.520 20.046 1.00 95.69 175 SER A C 1
ATOM 1286 O O . SER A 1 175 ? -8.985 11.810 21.213 1.00 95.69 175 SER A O 1
ATOM 1288 N N . PHE A 1 176 ? -8.573 10.259 19.626 1.00 93.75 176 PHE A N 1
ATOM 1289 C CA . PHE A 1 176 ? -8.868 9.076 20.449 1.00 93.75 176 PHE A CA 1
ATOM 1290 C C . PHE A 1 176 ? -7.673 8.142 20.670 1.00 93.75 176 PHE A C 1
ATOM 1292 O O . PHE A 1 176 ? -7.843 6.950 20.880 1.00 93.75 176 PHE A O 1
ATOM 1299 N N . GLY A 1 177 ? -6.443 8.654 20.555 1.00 95.56 177 GLY A N 1
ATOM 1300 C CA . GLY A 1 177 ? -5.253 7.804 20.629 1.00 95.56 177 GLY A CA 1
ATOM 1301 C C . GLY A 1 177 ? -5.242 6.702 19.556 1.00 95.56 177 GLY A C 1
ATOM 1302 O O . GLY A 1 177 ? -5.913 6.799 18.531 1.00 95.56 177 GLY A O 1
ATOM 1303 N N . THR A 1 178 ? -4.429 5.662 19.760 1.00 97.94 178 THR A N 1
ATOM 1304 C CA . THR A 1 178 ? -4.363 4.516 18.838 1.00 97.94 178 THR A CA 1
ATOM 1305 C C . THR A 1 178 ? -5.415 3.481 19.212 1.00 97.94 178 THR A C 1
ATOM 1307 O O . THR A 1 178 ? -5.317 2.848 20.263 1.00 97.94 178 THR A O 1
ATOM 1310 N N . GLU A 1 179 ? -6.359 3.255 18.303 1.00 98.38 179 GLU A N 1
ATOM 1311 C CA . GLU A 1 179 ? -7.514 2.373 18.492 1.00 98.38 179 GLU A CA 1
ATOM 1312 C C . GLU A 1 179 ? -7.603 1.313 17.388 1.00 98.38 179 GLU A C 1
ATOM 1314 O O . GLU A 1 179 ? -6.809 1.307 16.445 1.00 98.38 179 GLU A O 1
ATOM 1319 N N . LEU A 1 180 ? -8.578 0.404 17.498 1.00 98.62 180 LEU A N 1
ATOM 1320 C CA . LEU A 1 180 ? -8.895 -0.558 16.442 1.00 98.62 180 LEU A CA 1
ATOM 1321 C C . LEU A 1 180 ? -9.721 0.125 15.347 1.00 98.62 180 LEU A C 1
ATOM 1323 O O . LEU A 1 180 ? -10.803 0.658 15.606 1.00 98.62 180 LEU A O 1
ATOM 1327 N N . TRP A 1 181 ? -9.250 0.032 14.111 1.00 98.81 181 TRP A N 1
ATOM 1328 C CA . TRP A 1 181 ? -9.912 0.519 12.906 1.00 98.81 181 TRP A CA 1
ATOM 1329 C C . TRP A 1 181 ? -10.213 -0.627 11.952 1.00 98.81 181 TRP A C 1
ATOM 1331 O O . TRP A 1 181 ? -9.616 -1.705 12.017 1.00 98.81 181 TRP A O 1
ATOM 1341 N N . LYS A 1 182 ? -11.163 -0.378 11.052 1.00 98.88 182 LYS A N 1
ATOM 1342 C CA . LYS A 1 182 ? -11.438 -1.258 9.922 1.00 98.88 182 LYS A CA 1
ATOM 1343 C C . LYS A 1 182 ? -11.639 -0.468 8.641 1.00 98.88 182 LYS A C 1
ATOM 1345 O O . LYS A 1 182 ? -12.052 0.689 8.694 1.00 98.88 182 LYS A O 1
ATOM 1350 N N . THR A 1 183 ? -11.423 -1.115 7.500 1.00 98.88 183 THR A N 1
ATOM 1351 C CA . THR A 1 183 ? -11.807 -0.596 6.186 1.00 98.88 183 THR A CA 1
ATOM 1352 C C . THR A 1 183 ? -12.314 -1.695 5.256 1.00 98.88 183 THR A C 1
ATOM 1354 O O . THR A 1 183 ? -11.864 -2.838 5.312 1.00 98.88 183 THR A O 1
ATOM 1357 N N . ASN A 1 184 ? -13.241 -1.325 4.373 1.00 98.38 184 ASN A N 1
ATOM 1358 C CA . ASN A 1 184 ? -13.634 -2.104 3.194 1.00 98.38 184 ASN A CA 1
ATOM 1359 C C . ASN A 1 184 ? -12.974 -1.576 1.901 1.00 98.38 184 ASN A C 1
ATOM 1361 O O . ASN A 1 184 ? -13.424 -1.891 0.802 1.00 98.38 184 ASN A O 1
ATOM 1365 N N . GLY A 1 185 ? -11.973 -0.699 2.028 1.00 98.31 185 GLY A N 1
ATOM 1366 C CA . GLY A 1 185 ? -11.291 -0.053 0.909 1.00 98.31 185 GLY A CA 1
ATOM 1367 C C . GLY A 1 185 ? -11.876 1.284 0.467 1.00 98.31 185 GLY A C 1
ATOM 1368 O O . GLY A 1 185 ? -11.398 1.847 -0.517 1.00 98.31 185 GLY A O 1
ATOM 1369 N N . THR A 1 186 ? -12.894 1.806 1.151 1.00 98.50 186 THR A N 1
ATOM 1370 C CA . THR A 1 186 ? -13.482 3.126 0.865 1.00 98.50 186 THR A CA 1
ATOM 1371 C C . THR A 1 186 ? -13.278 4.081 2.037 1.00 98.50 186 THR A C 1
ATOM 1373 O O . THR A 1 186 ? -13.201 3.648 3.189 1.00 98.50 186 THR A O 1
ATOM 1376 N N . ALA A 1 187 ? -13.266 5.391 1.780 1.00 98.56 187 ALA A N 1
ATOM 1377 C CA . ALA A 1 187 ? -13.179 6.389 2.847 1.00 98.56 187 ALA A CA 1
ATOM 1378 C C . ALA A 1 187 ? -14.360 6.286 3.835 1.00 98.56 187 ALA A C 1
ATOM 1380 O O . ALA A 1 187 ? -14.169 6.359 5.049 1.00 98.56 187 ALA A O 1
ATOM 1381 N N . ALA A 1 188 ? -15.576 6.04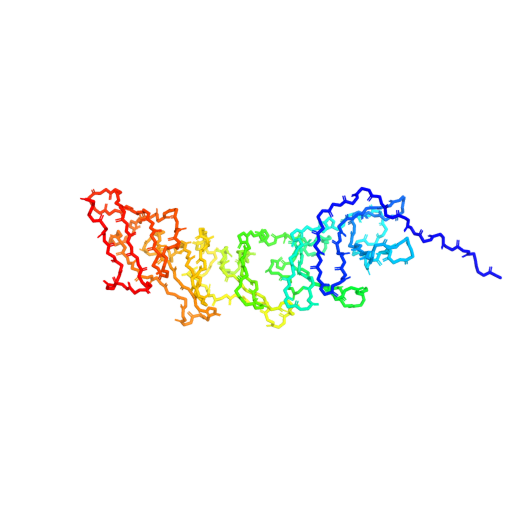6 3.328 1.00 98.56 188 ALA A N 1
ATOM 1382 C CA . ALA A 1 188 ? -16.779 5.895 4.150 1.00 98.56 188 ALA A CA 1
ATOM 1383 C C . ALA A 1 188 ? -16.756 4.619 5.008 1.00 98.56 188 ALA A C 1
ATOM 1385 O O . ALA A 1 188 ? -17.193 4.636 6.155 1.00 98.56 188 ALA A O 1
ATOM 1386 N N . GLY A 1 189 ? -16.216 3.519 4.476 1.00 98.38 189 GLY A N 1
ATOM 1387 C CA . GLY A 1 189 ? -16.054 2.267 5.215 1.00 98.38 189 GLY A CA 1
ATOM 1388 C C . GLY A 1 189 ? -14.822 2.221 6.119 1.00 98.38 189 GLY A C 1
ATOM 1389 O O . GLY A 1 189 ? -14.663 1.243 6.846 1.00 98.38 189 GLY A O 1
ATOM 1390 N N . THR A 1 190 ? -13.965 3.248 6.087 1.00 98.81 190 THR A N 1
ATOM 1391 C CA . THR A 1 190 ? -12.795 3.373 6.966 1.00 98.81 190 THR A CA 1
ATOM 1392 C C . THR A 1 190 ? -13.178 4.073 8.263 1.00 98.81 190 THR A C 1
ATOM 1394 O O . THR A 1 190 ? -13.314 5.302 8.313 1.00 98.81 190 THR A O 1
ATOM 1397 N N . VAL A 1 191 ? -13.376 3.286 9.318 1.00 98.62 191 VAL A N 1
ATOM 1398 C CA . VAL A 1 191 ? -13.938 3.758 10.589 1.00 98.62 191 VAL A CA 1
ATOM 1399 C C . VAL A 1 191 ? -13.255 3.113 11.789 1.00 98.62 191 VAL A C 1
ATOM 1401 O O . VAL A 1 191 ? -12.845 1.949 11.736 1.00 98.62 191 VAL A O 1
ATOM 1404 N N . ARG A 1 192 ? -13.187 3.855 12.900 1.00 98.50 192 ARG A N 1
ATOM 1405 C CA . ARG A 1 192 ? -12.845 3.295 14.208 1.00 98.50 192 ARG A CA 1
ATOM 1406 C C . ARG A 1 192 ? -13.922 2.285 14.593 1.00 98.50 192 ARG A C 1
ATOM 1408 O O . ARG A 1 192 ? -15.113 2.581 14.521 1.00 98.50 192 ARG A O 1
ATOM 1415 N N . VAL A 1 193 ? -13.511 1.089 15.000 1.00 98.50 193 VAL A N 1
ATOM 1416 C CA . VAL A 1 193 ? -14.434 0.025 15.409 1.00 98.50 193 VAL A CA 1
ATOM 1417 C C . VAL A 1 193 ? -15.052 0.353 16.763 1.00 98.50 193 VAL A C 1
ATOM 1419 O O . VAL A 1 193 ? -16.262 0.221 16.939 1.00 98.50 193 VAL A O 1
ATOM 1422 N N . LYS A 1 194 ? -14.219 0.777 17.716 1.00 96.81 194 LYS A N 1
ATOM 1423 C CA . LYS A 1 194 ? -14.615 1.182 19.064 1.00 96.81 194 LYS A CA 1
ATOM 1424 C C . LYS A 1 194 ? -13.535 2.075 19.665 1.00 96.81 194 LYS A C 1
ATOM 1426 O O . LYS A 1 194 ? -12.360 1.838 19.420 1.00 96.81 194 LYS A O 1
ATOM 1431 N N . ASP A 1 195 ? -13.954 3.069 20.438 1.00 96.56 195 ASP A N 1
ATOM 1432 C CA . ASP A 1 195 ? -13.089 3.747 21.403 1.00 96.56 195 ASP A CA 1
ATOM 1433 C C . ASP A 1 195 ? -13.025 2.872 22.668 1.00 96.56 195 ASP A C 1
ATOM 1435 O O . ASP A 1 195 ? -13.993 2.808 23.432 1.00 96.56 195 ASP A O 1
ATOM 1439 N N . ILE A 1 196 ? -11.970 2.059 22.798 1.00 94.31 196 ILE A N 1
ATOM 1440 C CA . ILE A 1 196 ? -11.845 1.094 23.903 1.00 94.31 196 ILE A CA 1
ATOM 1441 C C . ILE A 1 196 ? -11.341 1.786 25.171 1.00 94.31 196 ILE A C 1
ATOM 1443 O O . ILE A 1 196 ? -11.775 1.424 26.270 1.00 94.31 196 ILE A O 1
ATOM 1447 N N . TYR A 1 197 ? -10.438 2.758 25.023 1.00 93.31 197 TYR A N 1
ATOM 1448 C CA . TYR A 1 197 ? -9.955 3.594 26.112 1.00 93.31 197 TYR A CA 1
ATOM 1449 C C . TYR A 1 197 ? -10.546 5.003 25.963 1.00 93.31 197 TYR A C 1
ATOM 1451 O O . TYR A 1 197 ? -9.981 5.808 25.232 1.00 93.31 197 TYR A O 1
ATOM 1459 N N . PRO A 1 198 ? -11.637 5.335 26.681 1.00 92.56 198 PRO A N 1
ATOM 1460 C CA . PRO A 1 198 ? -12.396 6.548 26.406 1.00 92.56 198 PRO A CA 1
ATOM 1461 C C . PRO A 1 198 ? -11.565 7.835 26.427 1.00 92.56 198 PRO A C 1
ATOM 1463 O O . PRO A 1 198 ? -10.780 8.072 27.351 1.00 92.56 198 PRO A O 1
ATOM 1466 N N . GLY A 1 199 ? -11.833 8.712 25.460 1.00 91.12 199 GLY A N 1
ATOM 1467 C CA . GLY A 1 199 ? -11.190 10.023 25.355 1.00 91.12 199 GLY A CA 1
ATOM 1468 C C . GLY A 1 199 ? -9.884 9.964 24.568 1.00 91.12 199 GLY A C 1
ATOM 1469 O O . GLY A 1 199 ? -9.772 9.205 23.620 1.00 91.12 199 GLY A O 1
ATOM 1470 N N . SER A 1 200 ? -8.895 10.784 24.933 1.00 91.50 200 SER A N 1
ATOM 1471 C CA . SER A 1 200 ? -7.630 10.905 24.185 1.00 91.50 200 SER A CA 1
ATOM 1472 C C . SER A 1 200 ? -6.583 9.836 24.514 1.00 91.50 200 SER A C 1
ATOM 1474 O O . SER A 1 200 ? -5.477 9.861 23.966 1.00 91.50 200 SER A O 1
ATOM 1476 N N . GLY A 1 201 ? -6.896 8.918 25.432 1.00 91.12 201 GLY A N 1
ATOM 1477 C CA . GLY A 1 201 ? -6.015 7.807 25.771 1.00 91.12 201 GLY A CA 1
ATOM 1478 C C . GLY A 1 201 ? -5.978 6.761 24.659 1.00 91.12 201 GLY A C 1
ATOM 1479 O O . GLY A 1 201 ? -6.887 6.664 23.854 1.00 91.12 201 GLY A O 1
ATOM 1480 N N . SER A 1 202 ? -4.900 5.982 24.605 1.00 95.06 202 SER A N 1
ATOM 1481 C CA . SER A 1 202 ? -4.715 4.941 23.592 1.00 95.06 202 SER A CA 1
ATOM 1482 C C . SER A 1 202 ? -5.005 3.566 24.183 1.00 95.06 202 SER A C 1
ATOM 1484 O O . SER A 1 202 ? -4.347 3.153 25.147 1.00 95.06 202 SER A O 1
ATOM 1486 N N . SER A 1 203 ? -5.920 2.811 23.574 1.00 96.06 203 SER A N 1
ATOM 1487 C CA . SER A 1 203 ? -6.101 1.397 23.903 1.00 96.06 203 SER A CA 1
ATOM 1488 C C . SER A 1 203 ? -4.957 0.529 23.375 1.00 96.06 203 SER A C 1
ATOM 1490 O O . SER A 1 203 ? -4.739 -0.569 23.886 1.00 96.06 203 SER A O 1
ATOM 1492 N N . SER A 1 204 ? -4.161 1.033 22.422 1.00 96.44 204 SER A N 1
ATOM 1493 C CA . SER A 1 204 ? -2.991 0.349 21.855 1.00 96.44 204 SER A CA 1
ATOM 1494 C C . SER A 1 204 ? -3.254 -1.135 21.539 1.00 96.44 204 SER A C 1
ATOM 1496 O O . SER A 1 204 ? -2.581 -1.996 22.124 1.00 96.44 204 SER A O 1
ATOM 1498 N N . PRO A 1 205 ? -4.221 -1.470 20.658 1.00 97.88 205 PRO A N 1
ATOM 1499 C CA . PRO A 1 205 ? -4.489 -2.859 20.312 1.00 97.88 205 PRO A CA 1
ATOM 1500 C C . PRO A 1 205 ? -3.241 -3.547 19.745 1.00 97.88 205 PRO A C 1
ATOM 1502 O O . PRO A 1 205 ? -2.494 -2.944 18.978 1.00 97.88 205 PRO A O 1
ATOM 1505 N N . ARG A 1 206 ? -2.981 -4.803 20.119 1.00 95.81 206 ARG A N 1
ATOM 1506 C CA . ARG A 1 206 ? -1.865 -5.598 19.573 1.00 95.81 206 ARG A CA 1
ATOM 1507 C C . ARG A 1 206 ? -2.264 -7.055 19.378 1.00 95.81 206 ARG A C 1
ATOM 1509 O O . ARG A 1 206 ? -3.231 -7.530 19.977 1.00 95.81 206 ARG A O 1
ATOM 1516 N N . TYR A 1 207 ? -1.462 -7.761 18.580 1.00 96.88 207 TYR A N 1
ATOM 1517 C CA . TYR A 1 207 ? -1.629 -9.188 18.280 1.00 96.88 207 TYR A CA 1
ATOM 1518 C C . TYR A 1 207 ? -3.009 -9.507 17.692 1.00 96.88 207 TYR A C 1
ATOM 1520 O O . TYR A 1 207 ? -3.678 -10.451 18.113 1.00 96.88 207 TYR A O 1
ATOM 1528 N N . LEU A 1 208 ? -3.442 -8.679 16.740 1.00 98.25 208 LEU A N 1
ATOM 1529 C CA . LEU A 1 208 ? -4.676 -8.886 15.995 1.00 98.25 208 LEU A CA 1
ATOM 1530 C C . LEU A 1 208 ? -4.616 -10.255 15.306 1.00 98.25 208 LEU A C 1
ATOM 1532 O O . LEU A 1 208 ? -3.724 -10.524 14.510 1.00 98.25 208 LEU A O 1
ATOM 1536 N N . THR A 1 209 ? -5.540 -11.136 15.678 1.00 98.00 209 THR A N 1
ATOM 1537 C CA . THR A 1 209 ? -5.557 -12.538 15.258 1.00 98.00 209 THR A CA 1
ATOM 1538 C C . THR A 1 209 ? -6.972 -12.916 14.852 1.00 98.00 209 THR A C 1
ATOM 1540 O O . THR A 1 209 ? -7.906 -12.783 15.642 1.00 98.00 209 THR A O 1
ATOM 1543 N N . ASN A 1 210 ? -7.145 -13.393 13.624 1.00 97.94 210 ASN A N 1
ATOM 1544 C CA . ASN A 1 210 ? -8.418 -13.946 13.173 1.00 97.94 210 ASN A CA 1
ATOM 1545 C C . ASN A 1 210 ? -8.586 -15.382 13.696 1.00 97.94 210 ASN A C 1
ATOM 1547 O O . ASN A 1 210 ? -7.714 -16.221 13.475 1.00 97.94 210 ASN A O 1
ATOM 1551 N N . ILE A 1 211 ? -9.712 -15.671 14.350 1.00 97.38 211 ILE A N 1
ATOM 1552 C CA . ILE A 1 211 ? -10.124 -17.023 14.736 1.00 97.38 211 ILE A CA 1
ATOM 1553 C C . ILE A 1 211 ? -11.587 -17.195 14.326 1.00 97.38 211 ILE A C 1
ATOM 1555 O O . ILE A 1 211 ? -12.470 -16.594 14.936 1.00 97.38 211 ILE A O 1
ATOM 1559 N N . ASN A 1 212 ? -11.846 -18.033 13.316 1.00 96.06 212 ASN A N 1
ATOM 1560 C CA . ASN A 1 212 ? -13.195 -18.338 12.817 1.00 96.06 212 ASN A CA 1
ATOM 1561 C C . ASN A 1 212 ? -14.042 -17.075 12.551 1.00 96.06 212 ASN A C 1
ATOM 1563 O O . ASN A 1 212 ? -15.143 -16.936 13.082 1.00 96.06 212 ASN A O 1
ATOM 1567 N N . ASP A 1 213 ? -13.489 -16.135 11.777 1.00 96.38 213 ASP A N 1
ATOM 1568 C CA . ASP A 1 213 ? -14.097 -14.847 11.399 1.00 96.38 213 ASP A CA 1
ATOM 1569 C C . ASP A 1 213 ? -14.358 -13.868 12.557 1.00 96.38 213 ASP A C 1
ATOM 1571 O O . ASP A 1 213 ? -15.043 -12.853 12.401 1.00 96.38 213 ASP A O 1
ATOM 1575 N N . VAL A 1 214 ? -13.763 -14.127 13.721 1.00 97.69 214 VAL A N 1
ATOM 1576 C CA . VAL A 1 214 ? -13.766 -13.223 14.870 1.00 97.69 214 VAL A CA 1
ATOM 1577 C C . VAL A 1 214 ? -12.347 -12.727 15.114 1.00 97.69 214 VAL A C 1
ATOM 1579 O O . VAL A 1 214 ? -11.404 -13.509 15.231 1.00 97.69 214 VAL A O 1
ATOM 1582 N N . LEU A 1 215 ? -12.188 -11.408 15.225 1.00 98.56 215 LEU A N 1
ATOM 1583 C CA . LEU A 1 215 ? -10.901 -10.800 15.537 1.00 98.56 215 LEU A CA 1
ATOM 1584 C C . LEU A 1 215 ? -10.658 -10.842 17.045 1.00 98.56 215 LEU A C 1
ATOM 1586 O O . LEU A 1 215 ? -11.425 -10.250 17.801 1.00 98.56 215 LEU A O 1
ATOM 1590 N N . TYR A 1 216 ? -9.568 -11.465 17.475 1.00 98.50 216 TYR A N 1
ATOM 1591 C CA . TYR A 1 216 ? -9.073 -11.441 18.848 1.00 98.50 216 TYR A CA 1
ATOM 1592 C C . TYR A 1 216 ? -7.814 -10.584 18.943 1.00 98.50 216 TYR A C 1
ATOM 1594 O O . TYR A 1 216 ? -6.986 -10.581 18.036 1.00 98.50 216 TYR A O 1
ATOM 1602 N N . PHE A 1 217 ? -7.674 -9.834 20.031 1.00 98.38 217 PHE A N 1
ATOM 1603 C CA . PHE A 1 217 ? -6.531 -8.948 20.263 1.00 98.38 217 PHE A CA 1
ATOM 1604 C C . PHE A 1 217 ? -6.458 -8.566 21.739 1.00 98.38 217 PHE A C 1
ATOM 1606 O O . PHE A 1 217 ? -7.428 -8.729 22.480 1.00 98.38 217 PHE A O 1
ATOM 1613 N N . ASN A 1 218 ? -5.330 -8.019 22.185 1.00 97.19 218 ASN A N 1
ATOM 1614 C CA . ASN A 1 218 ? -5.277 -7.369 23.491 1.00 97.19 218 ASN A CA 1
ATOM 1615 C C . ASN A 1 218 ? -5.271 -5.849 23.354 1.00 97.19 218 ASN A C 1
ATOM 1617 O O . ASN A 1 218 ? -4.727 -5.313 22.398 1.00 97.19 218 ASN A O 1
ATOM 1621 N N . ALA A 1 219 ? -5.881 -5.164 24.316 1.00 97.62 219 ALA A N 1
ATOM 1622 C CA . ALA A 1 219 ? -5.944 -3.707 24.357 1.00 97.62 219 ALA A CA 1
ATOM 1623 C C . ALA A 1 219 ? -6.076 -3.222 25.804 1.00 97.62 219 ALA A C 1
ATOM 1625 O O . ALA A 1 219 ? -6.603 -3.929 26.673 1.00 97.62 219 ALA A O 1
ATOM 1626 N N . ASN A 1 220 ? -5.572 -2.023 26.065 1.00 96.69 220 ASN A N 1
ATOM 1627 C CA . ASN A 1 220 ? -5.720 -1.316 27.326 1.00 96.69 220 ASN A CA 1
ATOM 1628 C C . ASN A 1 220 ? -7.144 -0.783 27.475 1.00 96.69 220 ASN A C 1
ATOM 1630 O O . ASN A 1 220 ? -7.730 -0.246 26.543 1.00 96.69 220 ASN A O 1
ATOM 1634 N N . SER A 1 221 ? -7.670 -0.908 28.685 1.00 92.81 221 SER A N 1
ATOM 1635 C CA . SER A 1 221 ? -8.907 -0.283 29.147 1.00 92.81 221 SER A CA 1
ATOM 1636 C C . SER A 1 221 ? -8.618 0.509 30.423 1.00 92.81 221 SER A C 1
ATOM 1638 O O . SER A 1 221 ? -7.520 0.408 30.977 1.00 92.81 221 SER A O 1
ATOM 1640 N N . LEU A 1 222 ? -9.624 1.202 30.964 1.00 90.56 222 LEU A N 1
ATOM 1641 C CA . LEU A 1 222 ? -9.529 1.855 32.279 1.00 90.56 222 LEU A CA 1
ATOM 1642 C C . LEU A 1 222 ? -9.121 0.894 33.415 1.00 90.56 222 LEU A C 1
ATOM 1644 O O . LEU A 1 222 ? -8.601 1.329 34.434 1.00 90.56 222 LEU A O 1
ATOM 1648 N N . SER A 1 223 ? -9.325 -0.417 33.240 1.00 90.75 223 SER A N 1
ATOM 1649 C CA . SER A 1 223 ? -8.976 -1.461 34.218 1.00 90.75 223 SER A CA 1
ATOM 1650 C C . SER A 1 223 ? -7.693 -2.236 33.867 1.00 90.75 223 SER A C 1
ATOM 1652 O O . SER A 1 223 ? -7.472 -3.352 34.352 1.00 90.75 223 SER A O 1
ATOM 1654 N N . GLY A 1 224 ? -6.862 -1.675 32.984 1.00 92.94 224 GLY A N 1
ATOM 1655 C CA . GLY A 1 224 ? -5.627 -2.278 32.484 1.00 92.94 224 GLY A CA 1
ATOM 1656 C C . GLY A 1 224 ? -5.809 -3.062 31.182 1.00 92.94 224 GLY A C 1
ATOM 1657 O O . GLY A 1 224 ? -6.856 -2.996 30.531 1.00 92.94 224 GLY A O 1
ATOM 1658 N N . ARG A 1 225 ? -4.765 -3.802 30.787 1.00 95.25 225 ARG A N 1
ATOM 1659 C CA . ARG A 1 225 ? -4.731 -4.592 29.547 1.00 95.25 225 ARG A CA 1
ATOM 1660 C C . ARG A 1 225 ? -5.624 -5.824 29.651 1.00 95.25 225 ARG A C 1
ATOM 1662 O O . ARG A 1 225 ? -5.512 -6.581 30.613 1.00 95.25 225 ARG A O 1
ATOM 1669 N N . LYS A 1 226 ? -6.486 -6.034 28.657 1.00 96.56 226 LYS A N 1
ATOM 1670 C CA . LYS A 1 226 ? -7.442 -7.152 28.594 1.00 96.56 226 LYS A CA 1
ATOM 1671 C C . LYS A 1 226 ? -7.386 -7.846 27.236 1.00 96.56 226 LYS A C 1
ATOM 1673 O O . LYS A 1 226 ? -6.885 -7.268 26.270 1.00 96.56 226 LYS A O 1
ATOM 1678 N N . LEU A 1 227 ? -7.907 -9.071 27.175 1.00 97.44 227 LEU A N 1
ATOM 1679 C CA . LEU A 1 227 ? -8.220 -9.764 25.926 1.00 97.44 227 LEU A CA 1
ATOM 1680 C C . LEU A 1 227 ? -9.581 -9.280 25.416 1.00 97.44 227 LEU A C 1
ATOM 1682 O O . LEU A 1 227 ? -10.526 -9.143 26.191 1.00 97.44 227 LEU A O 1
ATOM 1686 N N . TRP A 1 228 ? -9.682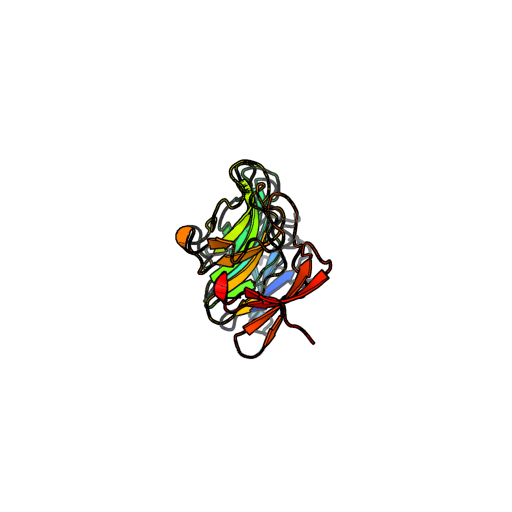 -9.039 24.117 1.00 98.19 228 TRP A N 1
ATOM 1687 C CA . TRP A 1 228 ? -10.880 -8.564 23.438 1.00 98.19 228 TRP A CA 1
ATOM 1688 C C . TRP A 1 228 ? -11.197 -9.456 22.249 1.00 98.19 228 TRP A C 1
ATOM 1690 O O . TRP A 1 228 ? -10.305 -10.065 21.656 1.00 98.19 228 TRP A O 1
ATOM 1700 N N . LYS A 1 229 ? -12.479 -9.487 21.886 1.00 98.12 229 LYS A N 1
ATOM 1701 C CA . LYS A 1 229 ? -12.947 -10.003 20.603 1.00 98.12 229 LYS A CA 1
ATOM 1702 C C . LYS A 1 229 ? -13.782 -8.953 19.884 1.00 98.12 229 LYS A C 1
ATOM 1704 O O . LYS A 1 229 ? -14.442 -8.147 20.541 1.00 98.12 229 LYS A O 1
ATOM 1709 N N . SER A 1 230 ? -13.778 -8.974 18.557 1.00 98.56 230 SER A N 1
ATOM 1710 C CA . SER A 1 230 ? -14.567 -8.079 17.715 1.00 98.56 230 SER A CA 1
ATOM 1711 C C . SER A 1 230 ? -15.128 -8.802 16.495 1.00 98.56 230 SER A C 1
ATOM 1713 O O . SER A 1 230 ? -14.424 -9.553 15.826 1.00 98.56 230 SER A O 1
ATOM 1715 N N . ASN A 1 231 ? -16.389 -8.513 16.176 1.00 97.38 231 ASN A N 1
ATOM 1716 C CA . ASN A 1 231 ? -17.001 -8.810 14.875 1.00 97.38 231 ASN A CA 1
ATOM 1717 C C . ASN A 1 231 ? -16.948 -7.601 13.913 1.00 97.38 231 ASN A C 1
ATOM 1719 O O . ASN A 1 231 ? -17.696 -7.534 12.940 1.00 97.38 231 ASN A O 1
ATOM 1723 N N . GLY A 1 232 ? -16.143 -6.587 14.243 1.00 97.25 232 GLY A N 1
ATOM 1724 C CA . GLY A 1 232 ? -16.009 -5.348 13.485 1.00 97.25 232 GLY A CA 1
ATOM 1725 C C . GLY A 1 232 ? -17.069 -4.287 13.753 1.00 97.25 232 GLY A C 1
ATOM 1726 O O . GLY A 1 232 ? -17.122 -3.294 13.029 1.00 97.25 232 GLY A O 1
ATOM 1727 N N . THR A 1 233 ? -17.907 -4.443 14.775 1.00 97.81 233 THR A N 1
ATOM 1728 C CA . THR A 1 233 ? -18.828 -3.393 15.243 1.00 97.81 233 THR A CA 1
ATOM 1729 C C . THR A 1 233 ? -18.479 -2.957 16.663 1.00 97.81 233 THR A C 1
ATOM 1731 O O . THR A 1 233 ? -17.912 -3.735 17.431 1.00 97.81 233 THR A O 1
ATOM 1734 N N . ALA A 1 234 ? -18.863 -1.740 17.056 1.00 97.56 234 ALA A N 1
ATOM 1735 C CA . ALA A 1 234 ? -18.657 -1.263 18.425 1.00 97.56 234 ALA A CA 1
ATOM 1736 C C . ALA A 1 234 ? -19.350 -2.162 19.469 1.00 97.56 234 ALA A C 1
ATOM 1738 O O . ALA A 1 234 ? -18.763 -2.482 20.505 1.00 97.56 234 ALA A O 1
ATOM 1739 N N . GLY A 1 235 ? -20.579 -2.610 19.180 1.00 97.75 235 GLY A N 1
ATOM 1740 C CA . GLY A 1 235 ? -21.362 -3.483 20.062 1.00 97.75 235 GLY A CA 1
ATOM 1741 C C . GLY A 1 235 ? -20.807 -4.904 20.167 1.00 97.75 235 GLY A C 1
ATOM 1742 O O . GLY A 1 235 ? -20.785 -5.474 21.252 1.00 97.75 235 GLY A O 1
ATOM 1743 N N . GLY A 1 236 ? -20.289 -5.459 19.068 1.00 97.44 236 GLY A N 1
ATOM 1744 C CA . GLY A 1 236 ? -19.635 -6.769 19.068 1.00 97.44 236 GLY A CA 1
ATOM 1745 C C . GLY A 1 236 ? -18.157 -6.740 19.462 1.00 97.44 236 GLY A C 1
ATOM 1746 O O . GLY A 1 236 ? -17.518 -7.789 19.443 1.00 97.44 236 GLY A O 1
ATOM 1747 N N . THR A 1 237 ? -17.615 -5.569 19.818 1.00 98.12 237 THR A N 1
ATOM 1748 C CA . THR A 1 237 ? -16.260 -5.423 20.366 1.00 98.12 237 THR A CA 1
ATOM 1749 C C . THR A 1 237 ? -16.317 -5.430 21.885 1.00 98.12 237 THR A C 1
ATOM 1751 O O . THR A 1 237 ? -16.643 -4.422 22.523 1.00 98.12 237 THR A O 1
ATOM 1754 N N . VAL A 1 238 ? -16.020 -6.585 22.470 1.00 97.31 238 VAL A N 1
ATOM 1755 C CA . VAL A 1 238 ? -16.218 -6.858 23.896 1.00 97.31 238 VAL A CA 1
ATOM 1756 C C . VAL A 1 238 ? -14.995 -7.524 24.506 1.00 97.31 238 VAL A C 1
ATOM 1758 O O . VAL A 1 238 ? -14.274 -8.270 23.840 1.00 97.31 238 VAL A O 1
ATOM 1761 N N . GLN A 1 239 ? -14.771 -7.252 25.789 1.00 96.62 239 GLN A N 1
ATOM 1762 C CA . GLN A 1 239 ? -13.757 -7.936 26.573 1.00 96.62 239 GLN A CA 1
ATOM 1763 C C . GLN A 1 239 ? -14.107 -9.425 26.674 1.00 96.62 239 GLN A C 1
ATOM 1765 O O . GLN A 1 239 ? -15.264 -9.796 26.881 1.00 96.62 239 GLN A O 1
ATOM 1770 N N . VAL A 1 240 ? -13.097 -10.277 26.537 1.00 94.81 240 VAL A N 1
ATOM 1771 C CA . VAL A 1 240 ? -13.188 -11.701 26.849 1.00 94.81 240 VAL A CA 1
ATOM 1772 C C . VAL A 1 240 ? -12.751 -11.859 28.300 1.00 94.81 240 VAL A C 1
ATOM 1774 O O . VAL A 1 240 ? -11.611 -11.542 28.637 1.00 94.81 240 VAL A O 1
ATOM 1777 N N . ASN A 1 241 ? -13.663 -12.310 29.157 1.00 81.12 241 ASN A N 1
ATOM 1778 C CA . ASN A 1 241 ? -13.318 -12.709 30.516 1.00 81.12 241 ASN A CA 1
ATOM 1779 C C . ASN A 1 241 ? -12.911 -14.187 30.471 1.00 81.12 241 ASN A C 1
ATOM 1781 O O . ASN A 1 241 ? -13.760 -15.000 30.098 1.00 81.12 241 ASN A O 1
ATOM 1785 N N . PRO A 1 242 ? -11.637 -14.518 30.741 1.00 60.66 242 PRO A N 1
ATOM 1786 C CA . PRO A 1 242 ? -11.229 -15.900 30.957 1.00 60.66 242 PRO A CA 1
ATOM 1787 C C . PRO A 1 242 ? -11.846 -16.475 32.237 1.00 60.66 242 PRO A C 1
ATOM 1789 O O . PRO A 1 242 ? -12.189 -15.678 33.144 1.00 60.66 242 PRO A O 1
#

Radius of gyration: 21.21 Å; chains: 1; bounding box: 50×38×74 Å